Protein AF-A0A9W6G9A8-F1 (afdb_monomer)

Solvent-accessible surface area (backbone atoms only — not comparable to full-atom values): 18316 Å² total; per-residue (Å²): 132,59,64,64,46,54,37,33,54,69,64,70,37,82,36,47,70,24,18,47,48,51,26,30,58,54,50,60,44,66,67,54,48,59,76,60,53,86,72,54,66,38,64,87,41,40,65,61,48,48,43,50,39,45,39,26,60,88,15,83,40,29,61,57,22,68,41,34,55,29,69,47,67,75,43,81,74,51,70,69,53,51,49,50,54,42,54,24,40,76,42,68,32,30,65,70,59,43,32,75,73,67,68,52,54,68,75,56,48,68,53,48,51,59,51,38,34,76,44,48,42,31,43,79,40,68,21,93,93,43,73,94,47,32,30,35,32,64,61,30,42,38,41,30,41,19,60,49,70,33,64,95,44,39,78,56,33,62,61,37,87,48,43,70,64,50,42,73,76,43,48,69,37,46,51,60,35,36,30,30,58,43,54,48,51,49,55,32,52,52,56,41,69,38,91,63,34,66,44,54,34,49,48,76,44,78,35,79,92,75,74,42,77,44,77,37,65,29,33,27,21,28,85,87,72,45,56,49,28,43,24,52,72,37,66,96,43,70,43,48,62,69,59,55,55,50,51,56,50,51,40,49,71,68,71,53,56,89,40,34,38,37,46,36,24,78,36,71,39,66,71,61,76,68,48,84,56,88,54,56,45,81,43,38,50,64,63,65,63,50,78,55,88,80,58,71,78,72,60,79,81,82,75,74,91,77,84,79,79,90,85,86,87,88,84,81,87,83,90,80,90,89,134

Secondary structure (DSSP, 8-state):
--HHHHHHHHT--SSHHHHHHHHHHHTT-HHHHHHH-S--SSHHHHHHHHIIIIISTTSTHHHHHHHHHHHHHTS---HHHHHHHHHHHHS-B-HHHHHHHH---HHHHHHHHHHHHHTTSEEEE--TT-TTS-EEEE--HHHHHIIIIIGGGHHHHTT-TTHHHHHHHHHHHIIIIIIHHHHHHHHHHHHHTSTT-SEEEEEEEEETTTTEEEEEEEEEE-TTS-EEEEEEE-SSSPB-HHHHHHHHHHHHHTT--S-EEEEE-S-B-HHHHT---TTEEEE-HHHHTPPPTTTGGGS------------------------

Sequence (323 aa):
MNELRESILSVGVADPETAVSVHALLGSDPDLLALAGDLPQRRSAVDAWVKTMFLRPEGPFLEIAASAVEDALGEAPDKAVDETLAAITTRPRTPYDLRAVTGLAEADLDVLLPHLEAAGLVRADANPLDPEAPFWTMDHRFARFHYAMLAEHLPRWRRGYITDKLWRMTHARYDRYVCRPEFHRLAREWALNDPAAAQTTRVTVPDPRFRQLRTIELAAWNAAGEPIALGTIRWKFQMVERQLKRLRYVKRLLGDPKARLYCIAPRVEAAITADPDPDLFVIGPAQLLRRGANESANAPETAPNGDLHPISRLVGAQTRRVG

Organism: NCBI:txid256037

Foldseek 3Di:
DLPQLVQLVLLVADDLLQSLLVCLAQGNDPVSSVLLPDGDNDPVCSLVSCLQQQQALPHVCVVVLVCVVCVLLVHDDDPLRLQQLLQQLQDFDWLVRSCVRSVDDSVVCVVPLVSCVVSVQWDFAAALVCRVTTTIHGRDSSPSCCSQQQVVQVVVSNVRPCSVVSCVVRVVSSQNRRSQVSVLSLVQSLVCPPPQFPGWAKYWFQDPVVRDIQIFSIFTAGPVSFTAATEHEDEPDEAEVVVVVSRCVVCVSVVVGNHAYEYEYQHYDVCLVPDPDPSYDYHYSVNSSDDDPVVVVPDPPPDDPDDPDDPDDDDDDDDDDDD

Structure (mmCIF, N/CA/C/O backbone):
data_AF-A0A9W6G9A8-F1
#
_entry.id   AF-A0A9W6G9A8-F1
#
loop_
_atom_site.group_PDB
_atom_site.id
_atom_site.type_symbol
_atom_site.label_atom_id
_atom_site.label_alt_id
_atom_site.label_comp_id
_atom_site.label_asym_id
_atom_site.label_entity_id
_atom_site.label_seq_id
_atom_site.pdbx_PDB_ins_code
_atom_site.Cartn_x
_atom_site.Cartn_y
_atom_site.Cartn_z
_atom_site.occupancy
_atom_site.B_iso_or_equiv
_atom_site.auth_seq_id
_atom_site.auth_comp_id
_atom_site.auth_asym_id
_atom_site.auth_atom_id
_atom_site.pdbx_PDB_model_num
ATOM 1 N N . MET A 1 1 ? -19.147 4.941 -2.641 1.00 56.91 1 MET A N 1
ATOM 2 C CA . MET A 1 1 ? -18.801 3.953 -3.685 1.00 56.91 1 MET A CA 1
ATOM 3 C C . MET A 1 1 ? -17.310 3.694 -3.549 1.00 56.91 1 MET A C 1
ATOM 5 O O . MET A 1 1 ? -16.591 4.662 -3.361 1.00 56.91 1 MET A O 1
ATOM 9 N N . ASN A 1 2 ? -16.865 2.436 -3.532 1.00 78.75 2 ASN A N 1
ATOM 10 C CA . ASN A 1 2 ? -15.444 2.101 -3.371 1.00 78.75 2 ASN A CA 1
ATOM 11 C C . ASN A 1 2 ? -14.781 2.109 -4.758 1.00 78.75 2 ASN A C 1
ATOM 13 O O . ASN A 1 2 ? -14.870 1.126 -5.496 1.00 78.75 2 ASN A O 1
ATOM 17 N N . GLU A 1 3 ? -14.220 3.257 -5.134 1.00 90.88 3 GLU A N 1
ATOM 18 C CA . GLU A 1 3 ? -13.574 3.511 -6.423 1.00 90.88 3 GLU A CA 1
ATOM 19 C C . GLU A 1 3 ? -12.444 2.515 -6.702 1.00 90.88 3 GLU A C 1
ATOM 21 O O . GLU A 1 3 ? -12.351 1.985 -7.812 1.00 90.88 3 GLU A O 1
ATOM 26 N N . LEU A 1 4 ? -11.625 2.179 -5.699 1.00 95.06 4 LEU A N 1
ATOM 27 C CA . LEU A 1 4 ? -10.534 1.225 -5.885 1.00 95.06 4 LEU A CA 1
ATOM 28 C C . LEU A 1 4 ? -11.045 -0.194 -6.120 1.00 95.06 4 LEU A C 1
ATOM 30 O O . LEU A 1 4 ? -10.494 -0.910 -6.952 1.00 95.06 4 LEU A O 1
ATOM 34 N N . ARG A 1 5 ? -12.096 -0.622 -5.416 1.00 96.56 5 ARG A N 1
ATOM 35 C CA . ARG A 1 5 ? -12.723 -1.929 -5.644 1.00 96.56 5 ARG A CA 1
ATOM 36 C C . ARG A 1 5 ? -13.213 -2.036 -7.079 1.00 96.56 5 ARG A C 1
ATOM 38 O O . ARG A 1 5 ? -12.911 -3.029 -7.732 1.00 96.56 5 ARG A O 1
ATOM 45 N N . GLU A 1 6 ? -13.949 -1.039 -7.565 1.00 96.38 6 GLU A N 1
ATOM 46 C CA . GLU A 1 6 ? -14.448 -1.068 -8.943 1.00 96.38 6 GLU A CA 1
ATOM 47 C C . GLU A 1 6 ? -13.300 -1.017 -9.961 1.00 96.38 6 GLU A C 1
ATOM 49 O O . GLU A 1 6 ? -13.332 -1.753 -10.945 1.00 96.38 6 GLU A O 1
ATOM 54 N N . SER A 1 7 ? -12.243 -0.248 -9.680 1.00 97.00 7 SER A N 1
ATOM 55 C CA . SER A 1 7 ? -11.016 -0.221 -10.486 1.00 97.00 7 SER A CA 1
ATOM 56 C C . SER A 1 7 ? -10.286 -1.575 -10.500 1.00 97.00 7 SER A C 1
ATOM 58 O O . SER A 1 7 ? -9.813 -2.010 -11.544 1.00 97.00 7 SER A O 1
ATOM 60 N N . ILE A 1 8 ? -10.228 -2.310 -9.385 1.00 97.88 8 ILE A N 1
ATOM 61 C CA . ILE A 1 8 ? -9.644 -3.664 -9.365 1.00 97.88 8 ILE A CA 1
ATOM 62 C C . ILE A 1 8 ? -10.530 -4.650 -10.136 1.00 97.88 8 ILE A C 1
ATOM 64 O O . ILE A 1 8 ? -10.016 -5.505 -10.856 1.00 97.88 8 ILE A O 1
ATOM 68 N N . LEU A 1 9 ? -11.855 -4.547 -10.001 1.00 96.75 9 LEU A N 1
ATOM 69 C CA . LEU A 1 9 ? -12.795 -5.427 -10.700 1.00 96.75 9 LEU A CA 1
ATOM 70 C C . LEU A 1 9 ? -12.783 -5.209 -12.220 1.00 96.75 9 LEU A C 1
ATOM 72 O O . LEU A 1 9 ? -12.964 -6.174 -12.965 1.00 96.75 9 LEU A O 1
ATOM 76 N N . SER A 1 10 ? -12.542 -3.983 -12.694 1.00 96.25 10 SER A N 1
ATOM 77 C CA . SER A 1 10 ? -12.529 -3.670 -14.130 1.00 96.25 10 SER A CA 1
ATOM 78 C C . SER A 1 10 ? -11.358 -4.294 -14.892 1.00 96.25 10 SER A C 1
ATOM 80 O O . SER A 1 10 ? -11.437 -4.429 -16.109 1.00 96.25 10 SER A O 1
ATOM 82 N N . VAL A 1 11 ? -10.324 -4.772 -14.189 1.00 96.38 11 VAL A N 1
ATOM 83 C CA . VAL A 1 11 ? -9.226 -5.567 -14.767 1.00 96.38 11 VAL A CA 1
ATOM 84 C C . VAL A 1 11 ? -9.731 -6.887 -15.377 1.00 96.38 11 VAL A C 1
ATOM 86 O O . VAL A 1 11 ? -9.060 -7.474 -16.221 1.00 96.38 11 VAL A O 1
ATOM 89 N N . GLY A 1 12 ? -10.908 -7.380 -14.969 1.00 95.19 12 GLY A N 1
ATOM 90 C CA . GLY A 1 12 ? -11.529 -8.565 -15.574 1.00 95.19 12 GLY A CA 1
ATOM 91 C C . GLY A 1 12 ? -10.920 -9.903 -15.136 1.00 95.19 12 GLY A C 1
ATOM 92 O O . GLY A 1 12 ? -11.106 -10.916 -15.805 1.00 95.19 12 GLY A O 1
ATOM 93 N N . VAL A 1 13 ? -10.202 -9.931 -14.009 1.00 97.19 13 VAL A N 1
ATOM 94 C CA . VAL A 1 13 ? -9.624 -11.152 -13.425 1.00 97.19 13 VAL A CA 1
ATOM 95 C C . VAL A 1 13 ? -10.507 -11.661 -12.286 1.00 97.19 13 VAL A C 1
ATOM 97 O O . VAL A 1 13 ? -10.749 -10.952 -11.312 1.00 97.19 13 VAL A O 1
ATOM 100 N N . ALA A 1 14 ? -10.963 -12.913 -12.384 1.00 95.00 14 ALA A N 1
ATOM 101 C CA . ALA A 1 14 ? -11.919 -13.483 -11.429 1.00 95.00 14 ALA A CA 1
ATOM 102 C C . ALA A 1 14 ? -11.306 -13.844 -10.063 1.00 95.00 14 ALA A C 1
ATOM 104 O O . ALA A 1 14 ? -11.969 -13.700 -9.037 1.00 95.00 14 ALA A O 1
ATOM 105 N N . ASP A 1 15 ? -10.060 -14.333 -10.031 1.00 97.44 15 ASP A N 1
ATOM 106 C CA . ASP A 1 15 ? -9.382 -14.677 -8.777 1.00 97.44 15 ASP A CA 1
ATOM 107 C C . ASP A 1 15 ? -8.996 -13.401 -8.000 1.00 97.44 15 ASP A C 1
ATOM 109 O O . ASP A 1 15 ? -8.158 -12.636 -8.484 1.00 97.44 15 ASP A O 1
ATOM 113 N N . PRO A 1 16 ? -9.530 -13.168 -6.784 1.00 97.12 16 PRO A N 1
ATOM 114 C CA . PRO A 1 16 ? -9.317 -11.919 -6.049 1.00 97.12 16 PRO A CA 1
ATOM 115 C C . PRO A 1 16 ? -7.853 -11.603 -5.734 1.00 97.12 16 PRO A C 1
ATOM 117 O O . PRO A 1 16 ? -7.449 -10.442 -5.771 1.00 97.12 16 PRO A O 1
ATOM 120 N N . GLU A 1 17 ? -7.044 -12.621 -5.410 1.00 97.62 17 GLU A N 1
ATOM 121 C CA . GLU A 1 17 ? -5.615 -12.407 -5.157 1.00 97.62 17 GLU A CA 1
ATOM 122 C C . GLU A 1 17 ? -4.897 -11.981 -6.449 1.00 97.62 17 GLU A C 1
ATOM 124 O O . GLU A 1 17 ? -4.046 -11.092 -6.433 1.00 97.62 17 GLU A O 1
ATOM 129 N N . THR A 1 18 ? -5.259 -12.587 -7.578 1.00 98.44 18 THR A N 1
ATOM 130 C CA . THR A 1 18 ? -4.685 -12.254 -8.886 1.00 98.44 18 THR A CA 1
ATOM 131 C C . THR A 1 18 ? -5.119 -10.876 -9.371 1.00 98.44 18 THR A C 1
ATOM 133 O O . THR A 1 18 ? -4.265 -10.124 -9.834 1.00 98.44 18 THR A O 1
ATOM 136 N N . ALA A 1 19 ? -6.390 -10.506 -9.200 1.00 98.38 19 ALA A N 1
ATOM 137 C CA . ALA A 1 19 ? -6.906 -9.189 -9.574 1.00 98.38 19 ALA A CA 1
ATOM 138 C C . ALA A 1 19 ? -6.145 -8.061 -8.859 1.00 98.38 19 ALA A C 1
ATOM 140 O O . ALA A 1 19 ? -5.649 -7.141 -9.506 1.00 98.38 19 ALA A O 1
ATOM 141 N N . VAL A 1 20 ? -5.948 -8.184 -7.539 1.00 98.31 20 VAL A N 1
ATOM 142 C CA . VAL A 1 20 ? -5.146 -7.223 -6.760 1.00 98.31 20 VAL A CA 1
ATOM 143 C C . VAL A 1 20 ? -3.690 -7.193 -7.239 1.00 98.31 20 VAL A C 1
ATOM 145 O O . VAL A 1 20 ? -3.107 -6.119 -7.334 1.00 98.31 20 VAL A O 1
ATOM 148 N N . SER A 1 21 ? -3.084 -8.342 -7.560 1.00 98.44 21 SER A N 1
ATOM 149 C CA . SER A 1 21 ? -1.702 -8.397 -8.067 1.00 98.44 21 SER A CA 1
ATOM 150 C C . SER A 1 21 ? -1.519 -7.730 -9.434 1.00 98.44 21 SER A C 1
ATOM 152 O O . SER A 1 21 ? -0.497 -7.075 -9.646 1.00 98.44 21 SER A O 1
ATOM 154 N N . VAL A 1 22 ? -2.476 -7.897 -10.350 1.00 98.56 22 VAL A N 1
ATOM 155 C CA . VAL A 1 22 ? -2.446 -7.253 -11.673 1.00 98.56 22 VAL A CA 1
ATOM 156 C C . VAL A 1 22 ? -2.679 -5.752 -11.528 1.00 98.56 22 VAL A C 1
ATOM 158 O O . VAL A 1 22 ? -1.878 -4.956 -12.019 1.00 98.56 22 VAL A O 1
ATOM 161 N N . HIS A 1 23 ? -3.705 -5.360 -10.771 1.00 98.56 23 HIS A N 1
ATOM 162 C CA . HIS A 1 23 ? -4.019 -3.956 -10.516 1.00 98.56 23 HIS A CA 1
ATOM 163 C C . HIS A 1 23 ? -2.880 -3.220 -9.799 1.00 98.56 23 HIS A C 1
ATOM 165 O O . HIS A 1 23 ? -2.541 -2.093 -10.152 1.00 98.56 23 HIS A O 1
ATOM 171 N N . ALA A 1 24 ? -2.183 -3.880 -8.868 1.00 98.31 24 ALA A N 1
ATOM 172 C CA . ALA A 1 24 ? -1.015 -3.311 -8.198 1.00 98.31 24 ALA A CA 1
ATOM 173 C C . ALA A 1 24 ? 0.078 -2.835 -9.175 1.00 98.31 24 ALA A C 1
ATOM 175 O O . ALA A 1 24 ? 0.813 -1.906 -8.838 1.00 98.31 24 ALA A O 1
ATOM 176 N N . LEU A 1 25 ? 0.172 -3.447 -10.360 1.00 98.31 25 LEU A N 1
ATOM 177 C CA . LEU A 1 25 ? 1.129 -3.097 -11.407 1.00 98.31 25 LEU A CA 1
ATOM 178 C C . LEU A 1 25 ? 0.555 -2.127 -12.442 1.00 98.31 25 LEU A C 1
ATOM 180 O O . LEU A 1 25 ? 1.192 -1.120 -12.728 1.00 98.31 25 LEU A O 1
ATOM 184 N N . LEU A 1 26 ? -0.623 -2.432 -12.989 1.00 98.00 26 LEU A N 1
ATOM 185 C CA . LEU A 1 26 ? -1.179 -1.742 -14.163 1.00 98.00 26 LEU A CA 1
ATOM 186 C C . LEU A 1 26 ? -2.289 -0.740 -13.822 1.00 98.00 26 LEU A C 1
ATOM 188 O O . LEU A 1 26 ? -2.688 0.059 -14.660 1.00 98.00 26 LEU A O 1
ATOM 192 N N . GLY A 1 27 ? -2.822 -0.789 -12.601 1.00 97.31 27 GLY A N 1
ATOM 193 C CA . GLY A 1 27 ? -4.084 -0.137 -12.275 1.00 97.31 27 GLY A CA 1
ATOM 194 C C . GLY A 1 27 ? -5.227 -0.705 -13.118 1.00 97.31 27 GLY A C 1
ATOM 195 O O . GLY A 1 27 ? -5.312 -1.917 -13.321 1.00 97.31 27 GLY A O 1
ATOM 196 N N . SER A 1 28 ? -6.093 0.186 -13.594 1.00 95.69 28 SER A N 1
ATOM 197 C CA . SER A 1 28 ? -7.216 -0.122 -14.487 1.00 95.69 28 SER A CA 1
ATOM 198 C C . SER A 1 28 ? -7.136 0.644 -15.810 1.00 95.69 28 SER A C 1
ATOM 200 O O . SER A 1 28 ? -8.167 0.946 -16.407 1.00 95.69 28 SER A O 1
ATOM 202 N N . ASP A 1 29 ? -5.928 1.033 -16.218 1.00 96.06 29 ASP A N 1
ATOM 203 C CA . ASP A 1 29 ? -5.699 1.768 -17.459 1.00 96.06 29 ASP A CA 1
ATOM 204 C C . ASP A 1 29 ? -5.924 0.832 -18.665 1.00 96.06 29 ASP A C 1
ATOM 206 O O . ASP A 1 29 ? -5.256 -0.205 -18.757 1.00 96.06 29 ASP A O 1
ATOM 210 N N . PRO A 1 30 ? -6.864 1.147 -19.575 1.00 96.00 30 PRO A N 1
ATOM 211 C CA . PRO A 1 30 ? -7.204 0.269 -20.689 1.00 96.00 30 PRO A CA 1
ATOM 212 C C . PRO A 1 30 ? -6.043 0.064 -21.669 1.00 96.00 30 PRO A C 1
ATOM 214 O O . PRO A 1 30 ? -5.907 -1.040 -22.198 1.00 96.00 30 PRO A O 1
ATOM 217 N N . ASP A 1 31 ? -5.186 1.065 -21.875 1.00 97.50 31 ASP A N 1
ATOM 218 C CA . ASP A 1 31 ? -4.057 0.976 -22.802 1.00 97.50 31 ASP A CA 1
ATOM 219 C C . ASP A 1 31 ? -2.957 0.092 -22.210 1.00 97.50 31 ASP A C 1
ATOM 221 O O . ASP A 1 31 ? -2.399 -0.767 -22.899 1.00 97.50 31 ASP A O 1
ATOM 225 N N . LEU A 1 32 ? -2.700 0.217 -20.903 1.00 97.62 32 LEU A N 1
ATOM 226 C CA . LEU A 1 32 ? -1.765 -0.666 -20.203 1.00 97.62 32 LEU A CA 1
ATOM 227 C C . LEU A 1 32 ? -2.280 -2.109 -20.132 1.00 97.62 32 LEU A C 1
ATOM 229 O O . LEU A 1 32 ? -1.495 -3.047 -20.284 1.00 97.62 32 LEU A O 1
ATOM 233 N N . LEU A 1 33 ? -3.584 -2.311 -19.920 1.00 97.56 33 LEU A N 1
ATOM 234 C CA . LEU A 1 33 ? -4.197 -3.643 -19.930 1.00 97.56 33 LEU A CA 1
ATOM 235 C C . LEU A 1 33 ? -4.150 -4.270 -21.331 1.00 97.56 33 LEU A C 1
ATOM 237 O O . LEU A 1 33 ? -3.810 -5.445 -21.454 1.00 97.56 33 LEU A O 1
ATOM 241 N N . ALA A 1 34 ? -4.411 -3.491 -22.384 1.00 96.94 34 ALA A N 1
ATOM 242 C CA . ALA A 1 34 ? -4.289 -3.949 -23.767 1.00 96.94 34 ALA A CA 1
ATOM 243 C C . ALA A 1 34 ? -2.837 -4.306 -24.122 1.00 96.94 34 ALA A C 1
ATOM 245 O O . ALA A 1 34 ? -2.588 -5.369 -24.693 1.00 96.94 34 ALA A O 1
ATOM 246 N N . LEU A 1 35 ? -1.871 -3.470 -23.721 1.00 97.88 35 LEU A N 1
ATOM 247 C CA . LEU A 1 35 ? -0.440 -3.740 -23.887 1.00 97.88 35 LEU A CA 1
ATOM 248 C C . LEU A 1 35 ? 0.003 -4.996 -23.121 1.00 97.88 35 LEU A C 1
ATOM 250 O O . LEU A 1 35 ? 0.906 -5.710 -23.560 1.00 97.88 35 LEU A O 1
ATOM 254 N N . ALA A 1 36 ? -0.639 -5.289 -21.987 1.00 97.00 36 ALA A N 1
ATOM 255 C CA . ALA A 1 36 ? -0.365 -6.489 -21.212 1.00 97.00 36 ALA A CA 1
ATOM 256 C C . ALA A 1 36 ? -0.906 -7.782 -21.851 1.00 97.00 36 ALA A C 1
ATOM 258 O O . ALA A 1 36 ? -0.434 -8.867 -21.496 1.00 97.00 36 ALA A O 1
ATOM 259 N N . GLY A 1 37 ? -1.869 -7.678 -22.772 1.00 96.00 37 GLY A N 1
ATOM 260 C CA . GLY A 1 37 ? -2.509 -8.816 -23.427 1.00 96.00 37 GLY A CA 1
ATOM 261 C C . GLY A 1 37 ? -3.186 -9.763 -22.433 1.00 96.00 37 GLY A C 1
ATOM 262 O O . GLY A 1 37 ? -3.921 -9.336 -21.542 1.00 96.00 37 GLY A O 1
ATOM 263 N N . ASP A 1 38 ? -2.934 -11.066 -22.579 1.00 96.69 38 ASP A N 1
ATOM 264 C CA . ASP A 1 38 ? -3.532 -12.089 -21.719 1.00 96.69 38 ASP A CA 1
ATOM 265 C C . ASP A 1 38 ? -3.072 -11.954 -20.258 1.00 96.69 38 ASP A C 1
ATOM 267 O O . ASP A 1 38 ? -1.921 -12.225 -19.890 1.00 96.69 38 ASP A O 1
ATOM 271 N N . LEU A 1 39 ? -4.017 -11.586 -19.394 1.00 98.19 39 LEU A N 1
ATOM 272 C CA . LEU A 1 39 ? -3.788 -11.449 -17.961 1.00 98.19 39 LEU A CA 1
ATOM 273 C C . LEU A 1 39 ? -3.794 -12.818 -17.260 1.00 98.19 39 LEU A C 1
ATOM 275 O O . LEU A 1 39 ? -4.581 -13.707 -17.617 1.00 98.19 39 LEU A O 1
ATOM 279 N N . PRO A 1 40 ? -2.976 -13.010 -16.206 1.00 98.25 40 PRO A N 1
ATOM 280 C CA . PRO A 1 40 ? -3.017 -14.231 -15.419 1.00 98.25 40 PRO A CA 1
ATOM 281 C C . PRO A 1 40 ? -4.395 -14.370 -14.761 1.00 98.25 40 PRO A C 1
ATOM 283 O O . PRO A 1 40 ? -4.889 -13.444 -14.132 1.00 98.25 40 PRO A O 1
ATOM 286 N N . GLN A 1 41 ? -4.994 -15.556 -14.867 1.00 96.44 41 GLN A N 1
ATOM 287 C CA . GLN A 1 41 ? -6.329 -15.835 -14.308 1.00 96.44 41 GLN A CA 1
ATOM 288 C C . GLN A 1 41 ? -6.289 -16.500 -12.924 1.00 96.44 41 GLN A C 1
ATOM 290 O O . GLN A 1 41 ? -7.319 -16.749 -12.306 1.00 96.44 41 GLN A O 1
ATOM 295 N N . ARG A 1 42 ? -5.089 -16.836 -12.437 1.00 96.62 42 ARG A N 1
ATOM 296 C CA . ARG A 1 42 ? -4.869 -17.511 -11.151 1.00 96.62 42 ARG A CA 1
ATOM 297 C C . ARG A 1 42 ? -3.551 -17.089 -10.522 1.00 96.62 42 ARG A C 1
ATOM 299 O O . ARG A 1 42 ? -2.564 -16.864 -11.231 1.00 96.62 42 ARG A O 1
ATOM 306 N N . ARG A 1 43 ? -3.481 -17.122 -9.187 1.00 94.44 43 ARG A N 1
ATOM 307 C CA . ARG A 1 43 ? -2.333 -16.572 -8.448 1.00 94.44 43 ARG A CA 1
ATOM 308 C C . ARG A 1 43 ? -1.012 -17.249 -8.802 1.00 94.44 43 ARG A C 1
ATOM 310 O O . ARG A 1 43 ? 0.028 -16.598 -8.827 1.00 94.44 43 ARG A O 1
ATOM 317 N N . SER A 1 44 ? -1.042 -18.541 -9.114 1.00 95.81 44 SER A N 1
ATOM 318 C CA . SER A 1 44 ? 0.137 -19.315 -9.518 1.00 95.81 44 SER A CA 1
ATOM 319 C C . SER A 1 44 ? 0.717 -18.921 -10.885 1.00 95.81 44 SER A C 1
ATOM 321 O O . SER A 1 44 ? 1.839 -19.311 -11.187 1.00 95.81 44 SER A O 1
ATOM 323 N N . ALA A 1 45 ? -0.033 -18.198 -11.725 1.00 97.88 45 ALA A N 1
ATOM 324 C CA . ALA A 1 45 ? 0.428 -17.737 -13.038 1.00 97.88 45 ALA A CA 1
ATOM 325 C C . ALA A 1 45 ? 1.079 -16.340 -12.994 1.00 97.88 45 ALA A C 1
ATOM 327 O O . ALA A 1 45 ? 1.841 -16.000 -13.897 1.00 97.88 45 ALA A O 1
ATOM 328 N N . VAL A 1 46 ? 0.833 -15.561 -11.931 1.00 98.06 46 VAL A N 1
ATOM 329 C CA . VAL A 1 46 ? 1.341 -14.184 -11.775 1.00 98.06 46 VAL A CA 1
ATOM 330 C C . VAL A 1 46 ? 2.858 -14.123 -11.914 1.00 98.06 46 VAL A C 1
ATOM 332 O O . VAL A 1 46 ? 3.370 -13.292 -12.649 1.00 98.06 46 VAL A O 1
ATOM 335 N N . ASP A 1 47 ? 3.590 -15.030 -11.271 1.00 97.69 47 ASP A N 1
ATOM 336 C CA . ASP A 1 47 ? 5.054 -15.031 -11.299 1.00 97.69 47 ASP A CA 1
ATOM 337 C C . ASP A 1 47 ? 5.621 -15.185 -12.724 1.00 97.69 47 ASP A C 1
ATOM 339 O O . ASP A 1 47 ? 6.595 -14.527 -13.089 1.00 97.69 47 ASP A O 1
ATOM 343 N N . ALA A 1 48 ? 5.023 -16.050 -13.549 1.00 97.94 48 ALA A N 1
ATOM 344 C CA . ALA A 1 48 ? 5.444 -16.236 -14.938 1.00 97.94 48 ALA A CA 1
ATOM 345 C C . ALA A 1 48 ? 5.113 -15.007 -15.797 1.00 97.94 48 ALA A C 1
ATOM 347 O O . ALA A 1 48 ? 5.933 -14.586 -16.618 1.00 97.94 48 ALA A O 1
ATOM 348 N N . TRP A 1 49 ? 3.943 -14.417 -15.560 1.00 98.38 49 TRP A N 1
ATOM 349 C CA . TRP A 1 49 ? 3.486 -13.214 -16.242 1.00 98.38 49 TRP A CA 1
ATOM 350 C C . TRP A 1 49 ? 4.357 -11.997 -15.899 1.00 98.38 49 TRP A C 1
ATOM 352 O O . TRP A 1 49 ? 4.910 -11.387 -16.807 1.00 98.38 49 TRP A O 1
ATOM 362 N N . VAL A 1 50 ? 4.620 -11.716 -14.616 1.00 98.50 50 VAL A N 1
ATOM 363 C CA . VAL A 1 50 ? 5.496 -10.605 -14.187 1.00 98.50 50 VAL A CA 1
ATOM 364 C C . VAL A 1 50 ? 6.893 -10.738 -14.786 1.00 98.50 50 VAL A C 1
ATOM 366 O O . VAL A 1 50 ? 7.435 -9.767 -15.309 1.00 98.50 50 VAL A O 1
ATOM 369 N N . LYS A 1 51 ? 7.478 -11.944 -14.767 1.00 98.00 51 LYS A N 1
ATOM 370 C CA . LYS A 1 51 ? 8.788 -12.166 -15.392 1.00 98.00 51 LYS A CA 1
ATOM 371 C C . LYS A 1 51 ? 8.783 -11.811 -16.874 1.00 98.00 51 LYS A C 1
ATOM 373 O O . LYS A 1 51 ? 9.722 -11.178 -17.336 1.00 98.00 51 LYS A O 1
ATOM 378 N N . THR A 1 52 ? 7.749 -12.231 -17.595 1.00 97.50 52 THR A N 1
ATOM 379 C CA . THR A 1 52 ? 7.646 -12.026 -19.043 1.00 97.50 52 THR A CA 1
ATOM 380 C C . THR A 1 52 ? 7.395 -10.563 -19.385 1.00 97.50 52 THR A C 1
ATOM 382 O O . THR A 1 52 ? 8.050 -10.034 -20.272 1.00 97.50 52 THR A O 1
ATOM 385 N N . MET A 1 53 ? 6.499 -9.909 -18.650 1.00 98.12 53 MET A N 1
ATOM 386 C CA . MET A 1 53 ? 5.989 -8.590 -19.012 1.00 98.12 53 MET A CA 1
ATOM 387 C C . MET A 1 53 ? 6.819 -7.433 -18.442 1.00 98.12 53 MET A C 1
ATOM 389 O O . MET A 1 53 ? 6.928 -6.394 -19.084 1.00 98.12 53 MET A O 1
ATOM 393 N N . PHE A 1 54 ? 7.429 -7.612 -17.263 1.00 98.31 54 PHE A N 1
ATOM 394 C CA . PHE A 1 54 ? 8.096 -6.533 -16.518 1.00 98.31 54 PHE A CA 1
ATOM 395 C C . PHE A 1 54 ? 9.598 -6.735 -16.293 1.00 98.31 54 PHE A C 1
ATOM 397 O O . PHE A 1 54 ? 10.292 -5.776 -15.966 1.00 98.31 54 PHE A O 1
ATOM 404 N N . LEU A 1 55 ? 10.109 -7.970 -16.370 1.00 97.81 55 LEU A N 1
ATOM 405 C CA . LEU A 1 55 ? 11.489 -8.284 -15.952 1.00 97.81 55 LEU A CA 1
ATOM 406 C C . LEU A 1 55 ? 12.374 -8.841 -17.068 1.00 97.81 55 LEU A C 1
ATOM 408 O O . LEU A 1 55 ? 13.575 -9.032 -16.854 1.00 97.81 55 LEU A O 1
ATOM 412 N N . ARG A 1 56 ? 11.799 -9.156 -18.229 1.00 95.19 56 ARG A N 1
ATOM 413 C CA . ARG A 1 56 ? 12.561 -9.509 -19.425 1.00 95.19 56 ARG A CA 1
ATOM 414 C C . ARG A 1 56 ? 12.877 -8.245 -20.223 1.00 95.19 56 ARG A C 1
ATOM 416 O O . ARG A 1 56 ? 12.017 -7.370 -20.273 1.00 95.19 56 ARG A O 1
ATOM 423 N N . PRO A 1 57 ? 14.059 -8.160 -20.856 1.00 95.38 57 PRO A N 1
ATOM 424 C CA . PRO A 1 57 ? 14.422 -7.020 -21.700 1.00 95.38 57 PRO A CA 1
ATOM 425 C C . PRO A 1 57 ? 13.419 -6.766 -22.827 1.00 95.38 57 PRO A C 1
ATOM 427 O O . PRO A 1 57 ? 13.180 -5.625 -23.194 1.00 95.38 57 PRO A O 1
ATOM 430 N N . GLU A 1 58 ? 12.815 -7.832 -23.351 1.00 94.88 58 GLU A N 1
ATOM 431 C CA . GLU A 1 58 ? 11.823 -7.774 -24.426 1.00 94.88 58 GLU A CA 1
ATOM 432 C C . GLU A 1 58 ? 10.397 -7.522 -23.902 1.00 94.88 58 GLU A C 1
ATOM 434 O O . GLU A 1 58 ? 9.459 -7.413 -24.688 1.00 94.88 58 GLU A O 1
ATOM 439 N N . GLY A 1 59 ? 10.214 -7.485 -22.577 1.00 95.50 59 GLY A N 1
ATOM 440 C CA . GLY A 1 59 ? 8.924 -7.245 -21.943 1.00 95.50 59 GLY A CA 1
ATOM 441 C C . GLY A 1 59 ? 8.509 -5.777 -22.076 1.00 95.50 59 GLY A C 1
ATOM 442 O O . GLY A 1 59 ? 9.339 -4.892 -21.859 1.00 95.50 59 GLY A O 1
ATOM 443 N N . PRO A 1 60 ? 7.231 -5.487 -22.375 1.00 97.06 60 PRO A N 1
ATOM 444 C CA . PRO A 1 60 ? 6.796 -4.132 -22.706 1.00 97.06 60 PRO A CA 1
ATOM 445 C C . PRO A 1 60 ? 6.896 -3.141 -21.538 1.00 97.06 60 PRO A C 1
ATOM 447 O O . PRO A 1 60 ? 6.972 -1.941 -21.774 1.00 97.06 60 PRO A O 1
ATOM 450 N N . PHE A 1 61 ? 6.921 -3.611 -20.284 1.00 98.56 61 PHE A N 1
ATOM 451 C CA . PHE A 1 61 ? 6.888 -2.734 -19.108 1.00 98.56 61 PHE A CA 1
ATOM 452 C C . PHE A 1 61 ? 8.238 -2.531 -18.425 1.00 98.56 61 PHE A C 1
ATOM 454 O O . PHE A 1 61 ? 8.304 -1.760 -17.468 1.00 98.56 61 PHE A O 1
ATOM 461 N N . LEU A 1 62 ? 9.308 -3.212 -18.857 1.00 98.38 62 LEU A N 1
ATOM 462 C CA . LEU A 1 62 ? 10.602 -3.078 -18.183 1.00 98.38 62 LEU A CA 1
ATOM 463 C C . LEU A 1 62 ? 11.117 -1.640 -18.274 1.00 98.38 62 LEU A C 1
ATOM 465 O O . LEU A 1 62 ? 11.475 -1.064 -17.250 1.00 98.38 62 LEU A O 1
ATOM 469 N N . GLU A 1 63 ? 11.120 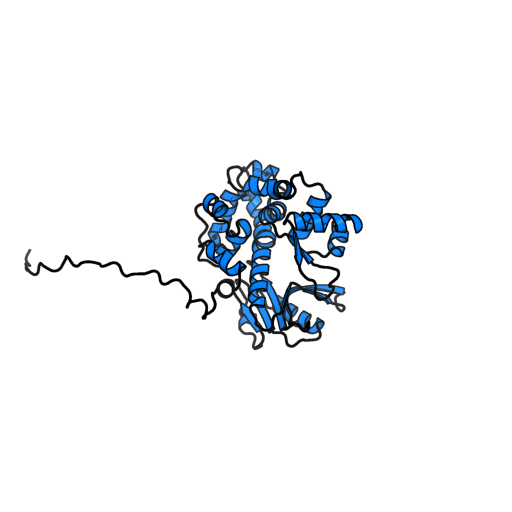-1.061 -19.475 1.00 98.12 63 GLU A N 1
ATOM 470 C CA . GLU A 1 63 ? 11.605 0.307 -19.674 1.00 98.12 63 GLU A CA 1
ATOM 471 C C . GLU A 1 63 ? 10.602 1.349 -19.175 1.00 98.12 63 GLU A C 1
ATOM 473 O O . GLU A 1 63 ? 11.028 2.276 -18.502 1.00 98.12 63 GLU A O 1
ATOM 478 N N . ILE A 1 64 ? 9.290 1.126 -19.342 1.00 98.31 64 ILE A N 1
ATOM 479 C CA . ILE A 1 64 ? 8.243 1.985 -18.747 1.00 98.31 64 ILE A CA 1
ATOM 480 C C . ILE A 1 64 ? 8.445 2.110 -17.231 1.00 98.31 64 ILE A C 1
ATOM 482 O O . ILE A 1 64 ? 8.372 3.193 -16.660 1.00 98.31 64 ILE A O 1
ATOM 486 N N . ALA A 1 65 ? 8.734 0.999 -16.548 1.00 98.38 65 ALA A N 1
ATOM 487 C CA . ALA A 1 65 ? 9.033 1.040 -15.124 1.00 98.38 65 ALA A CA 1
ATOM 488 C C . ALA A 1 65 ? 10.427 1.597 -14.813 1.00 98.38 65 ALA A C 1
ATOM 490 O O . ALA A 1 65 ? 10.626 2.164 -13.742 1.00 98.38 65 ALA A O 1
ATOM 491 N N . ALA A 1 66 ? 11.404 1.431 -15.702 1.00 98.25 66 ALA A N 1
ATOM 492 C CA . ALA A 1 66 ? 12.742 1.975 -15.510 1.00 98.25 66 ALA A CA 1
ATOM 493 C C . ALA A 1 66 ? 12.765 3.511 -15.594 1.00 98.25 66 ALA A C 1
ATOM 495 O O . ALA A 1 66 ? 13.471 4.115 -14.791 1.00 98.25 66 ALA A O 1
ATOM 496 N N . SER A 1 67 ? 11.986 4.109 -16.503 1.00 98.12 67 SER A N 1
ATOM 497 C CA . SER A 1 67 ? 11.909 5.560 -16.731 1.00 98.12 67 SER A CA 1
ATOM 498 C C . SER A 1 67 ? 10.826 6.270 -15.918 1.00 98.12 67 SER A C 1
ATOM 500 O O . SER A 1 67 ? 10.869 7.486 -15.812 1.00 98.12 67 SER A O 1
ATOM 502 N N . ALA A 1 68 ? 9.904 5.543 -15.274 1.00 98.50 68 ALA A N 1
ATOM 503 C CA . ALA A 1 68 ? 8.716 6.114 -14.625 1.00 98.50 68 ALA A CA 1
ATOM 504 C C . ALA A 1 68 ? 8.952 7.324 -13.700 1.00 98.50 68 ALA A C 1
ATOM 506 O O . ALA A 1 68 ? 8.075 8.171 -13.576 1.00 98.50 68 ALA A O 1
ATOM 507 N N . VAL A 1 69 ? 10.087 7.382 -12.997 1.00 98.69 69 VAL A N 1
ATOM 508 C CA . VAL A 1 69 ? 10.408 8.520 -12.118 1.00 98.69 69 VAL A CA 1
ATOM 509 C C . VAL A 1 69 ? 10.847 9.727 -12.940 1.00 98.69 69 VAL A C 1
ATOM 511 O O . VAL A 1 69 ? 10.349 10.821 -12.713 1.00 98.69 69 VAL A O 1
ATOM 514 N N . GLU A 1 70 ? 11.743 9.516 -13.90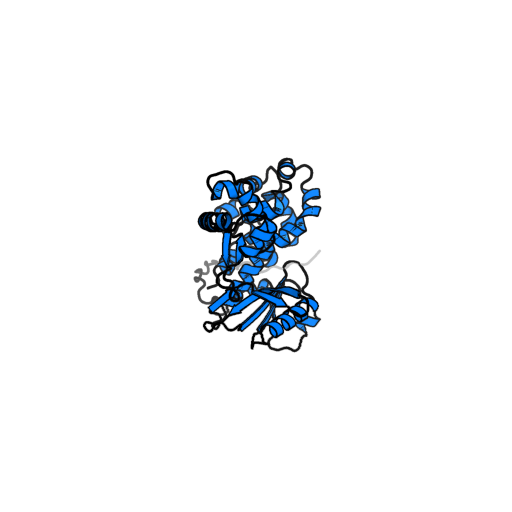2 1.00 98.62 70 GLU A N 1
ATOM 515 C CA . GLU A 1 70 ? 12.206 10.559 -14.818 1.00 98.62 70 GLU A CA 1
ATOM 516 C C . GLU A 1 70 ? 11.042 11.120 -15.640 1.00 98.62 70 GLU A C 1
ATOM 518 O O . GLU A 1 70 ? 10.879 12.333 -15.719 1.00 98.62 70 GLU A O 1
ATOM 523 N N . ASP A 1 71 ? 10.166 10.250 -16.149 1.00 98.50 71 ASP A N 1
ATOM 524 C CA . ASP A 1 71 ? 8.973 10.648 -16.902 1.00 98.50 71 ASP A CA 1
ATOM 525 C C . ASP A 1 71 ? 8.011 11.500 -16.054 1.00 98.50 71 ASP A C 1
ATOM 527 O O . ASP A 1 71 ? 7.427 12.460 -16.554 1.00 98.50 71 ASP A O 1
ATOM 531 N N . ALA A 1 72 ? 7.851 11.169 -14.767 1.00 98.44 72 ALA A N 1
ATOM 532 C CA . ALA A 1 72 ? 6.979 11.906 -13.854 1.00 98.44 72 ALA A CA 1
ATOM 533 C C . ALA A 1 72 ? 7.562 13.265 -13.427 1.00 98.44 72 ALA A C 1
ATOM 535 O O . ALA A 1 72 ? 6.807 14.214 -13.224 1.00 98.44 72 ALA A O 1
ATOM 536 N N . LEU A 1 73 ? 8.887 13.365 -13.280 1.00 98.31 73 LEU A N 1
ATOM 537 C CA . LEU A 1 73 ? 9.570 14.607 -12.898 1.00 98.31 73 LEU A CA 1
ATOM 538 C C . LEU A 1 73 ? 9.867 15.518 -14.097 1.00 98.31 73 LEU A C 1
ATOM 540 O O . LEU A 1 73 ? 9.976 16.731 -13.937 1.00 98.31 73 LEU A O 1
ATOM 544 N N . GLY A 1 74 ? 10.000 14.945 -15.295 1.00 98.31 74 GLY A N 1
ATOM 545 C CA . GLY A 1 74 ? 10.515 15.628 -16.482 1.00 98.31 74 GLY A CA 1
ATOM 546 C C . GLY A 1 74 ? 12.043 15.776 -16.496 1.00 98.31 74 GLY A C 1
ATOM 547 O O . GLY A 1 74 ? 12.581 16.433 -17.388 1.00 98.31 74 GLY A O 1
ATOM 548 N N . GLU A 1 75 ? 12.741 15.178 -15.530 1.00 97.50 75 GLU A N 1
ATOM 549 C CA . GLU A 1 75 ? 14.198 15.181 -15.408 1.00 97.50 75 GLU A CA 1
ATOM 550 C C . GLU A 1 75 ? 14.703 13.933 -14.677 1.00 97.50 75 GLU A C 1
ATOM 552 O O . GLU A 1 75 ? 13.966 13.276 -13.939 1.00 97.50 75 GLU A O 1
ATOM 557 N N . ALA A 1 76 ? 15.979 13.598 -14.877 1.00 97.19 76 ALA A N 1
ATOM 558 C CA . ALA A 1 76 ? 16.583 12.445 -14.224 1.00 97.19 76 ALA A CA 1
ATOM 559 C C . ALA A 1 76 ? 16.601 12.637 -12.692 1.00 97.19 76 ALA A C 1
ATOM 561 O O . ALA A 1 76 ? 17.074 13.678 -12.226 1.00 97.19 76 ALA A O 1
ATOM 562 N N . PRO A 1 77 ? 16.141 11.647 -11.899 1.00 97.69 77 PRO A N 1
ATOM 563 C CA . PRO A 1 77 ? 16.136 11.762 -10.449 1.00 97.69 77 PRO A CA 1
ATOM 564 C C . PRO A 1 77 ? 17.562 11.874 -9.914 1.00 97.69 77 PRO A C 1
ATOM 566 O O . PRO A 1 77 ? 18.470 11.147 -10.329 1.00 97.69 77 PRO A O 1
ATOM 569 N N . ASP A 1 78 ? 17.755 12.785 -8.966 1.00 97.94 78 ASP A N 1
ATOM 570 C CA . ASP A 1 78 ? 19.002 12.868 -8.228 1.00 97.94 78 ASP A CA 1
ATOM 571 C C . ASP A 1 78 ? 19.054 11.839 -7.085 1.00 97.94 78 ASP A C 1
ATOM 573 O O . ASP A 1 78 ? 18.119 11.081 -6.808 1.00 97.94 78 ASP A O 1
ATOM 577 N N . LYS A 1 79 ? 20.180 11.832 -6.370 1.00 97.56 79 LYS A N 1
ATOM 578 C CA . LYS A 1 79 ? 20.392 10.916 -5.249 1.00 97.56 79 LYS A CA 1
ATOM 579 C C . LYS A 1 79 ? 19.367 11.107 -4.118 1.00 97.56 79 LYS A C 1
ATOM 581 O O . LYS A 1 79 ? 18.986 10.121 -3.486 1.00 97.56 79 LYS A O 1
ATOM 586 N N . ALA A 1 80 ? 18.948 12.341 -3.831 1.00 98.25 80 ALA A N 1
ATOM 587 C CA . ALA A 1 80 ? 18.012 12.626 -2.744 1.00 98.25 80 ALA A CA 1
ATOM 588 C C . ALA A 1 80 ? 16.607 12.100 -3.074 1.00 98.25 80 ALA A C 1
ATOM 590 O O . ALA A 1 80 ? 15.947 11.518 -2.202 1.00 98.25 80 ALA A O 1
ATOM 591 N N . VAL A 1 81 ? 16.187 12.236 -4.335 1.00 98.62 81 VAL A N 1
ATOM 592 C CA . VAL A 1 81 ? 14.969 11.621 -4.877 1.00 98.62 81 VAL A CA 1
ATOM 593 C C . VAL A 1 81 ? 15.046 10.098 -4.753 1.00 98.62 81 VAL A C 1
ATOM 595 O O . VAL A 1 81 ? 14.157 9.494 -4.141 1.00 98.62 81 VAL A O 1
ATOM 598 N N . ASP A 1 82 ? 16.120 9.483 -5.259 1.00 98.38 82 ASP A N 1
ATOM 599 C CA . ASP A 1 82 ? 16.303 8.025 -5.251 1.00 98.38 82 ASP A CA 1
ATOM 600 C C . ASP A 1 82 ? 16.238 7.441 -3.831 1.00 98.38 82 ASP A C 1
ATOM 602 O O . ASP A 1 82 ? 15.503 6.483 -3.563 1.00 98.38 82 ASP A O 1
ATOM 606 N N . GLU A 1 83 ? 16.982 8.025 -2.886 1.00 98.06 83 GLU A N 1
ATOM 607 C CA . GLU A 1 83 ? 17.023 7.563 -1.495 1.00 98.06 83 GLU A CA 1
ATOM 608 C C . GLU A 1 83 ? 15.665 7.725 -0.796 1.00 98.06 83 GLU A C 1
ATOM 610 O O . GLU A 1 83 ? 15.229 6.828 -0.062 1.00 98.06 83 GLU A O 1
ATOM 615 N N . THR A 1 84 ? 14.961 8.828 -1.060 1.00 98.62 84 THR A N 1
ATOM 616 C CA . THR A 1 84 ? 13.644 9.114 -0.474 1.00 98.62 84 THR A CA 1
ATOM 617 C C . THR A 1 84 ? 12.581 8.154 -1.005 1.00 98.62 84 THR A C 1
ATOM 619 O O . THR A 1 84 ? 11.875 7.508 -0.219 1.00 98.62 84 THR A O 1
ATOM 622 N N . LEU A 1 85 ? 12.492 7.974 -2.325 1.00 98.69 85 LEU A N 1
ATOM 623 C CA . LEU A 1 85 ? 11.516 7.079 -2.948 1.00 98.69 85 LEU A CA 1
ATOM 624 C C . LEU A 1 85 ? 11.798 5.604 -2.625 1.00 98.69 85 LEU A C 1
ATOM 626 O O . LEU A 1 85 ? 10.859 4.843 -2.342 1.00 98.69 85 LEU A O 1
ATOM 630 N N . ALA A 1 86 ? 13.069 5.195 -2.551 1.00 98.31 86 ALA A N 1
ATOM 631 C CA . ALA A 1 86 ? 13.445 3.873 -2.054 1.00 98.31 86 ALA A CA 1
ATOM 632 C C . ALA A 1 86 ? 12.999 3.672 -0.593 1.00 98.31 86 ALA A C 1
ATOM 634 O O . ALA A 1 86 ? 12.400 2.640 -0.256 1.00 98.31 86 ALA A O 1
ATOM 635 N N . ALA A 1 87 ? 13.221 4.662 0.280 1.00 98.25 87 ALA A N 1
ATOM 636 C CA . ALA A 1 87 ? 12.822 4.597 1.684 1.00 98.25 87 ALA A CA 1
ATOM 637 C C . ALA A 1 87 ? 11.297 4.488 1.862 1.00 98.25 87 ALA A C 1
ATOM 639 O O . ALA A 1 87 ? 10.845 3.653 2.661 1.00 98.25 87 ALA A O 1
ATOM 640 N N . ILE A 1 88 ? 10.516 5.266 1.107 1.00 98.38 88 ILE A N 1
ATOM 641 C CA . ILE A 1 88 ? 9.043 5.254 1.127 1.00 98.38 88 ILE A CA 1
ATOM 642 C C . ILE A 1 88 ? 8.484 3.942 0.550 1.00 98.38 88 ILE A C 1
ATOM 644 O O . ILE A 1 88 ? 7.520 3.382 1.079 1.00 98.38 88 ILE A O 1
ATOM 648 N N . THR A 1 89 ? 9.123 3.376 -0.479 1.00 98.19 89 THR A N 1
ATOM 649 C CA . THR A 1 89 ? 8.703 2.096 -1.081 1.00 98.19 89 THR A CA 1
ATOM 650 C C . THR A 1 89 ? 8.749 0.940 -0.074 1.00 98.19 89 THR A C 1
ATOM 652 O O . THR A 1 89 ? 7.913 0.031 -0.104 1.00 98.19 89 THR A O 1
ATOM 655 N N . THR A 1 90 ? 9.690 0.965 0.878 1.00 95.62 90 THR A N 1
ATOM 656 C CA . THR A 1 90 ? 9.781 -0.087 1.909 1.00 95.62 90 THR A CA 1
ATOM 657 C C . THR A 1 90 ? 8.627 -0.057 2.917 1.00 95.62 90 THR A C 1
ATOM 659 O O . THR A 1 90 ? 8.152 -1.110 3.372 1.00 95.62 90 THR A O 1
ATOM 662 N N . ARG A 1 91 ? 8.193 1.146 3.303 1.00 94.38 91 ARG A N 1
ATOM 663 C CA . ARG A 1 91 ? 7.067 1.419 4.201 1.00 94.38 91 ARG A CA 1
ATOM 664 C C . ARG A 1 91 ? 6.716 2.910 4.129 1.00 94.38 91 ARG A C 1
ATOM 666 O O . ARG A 1 91 ? 7.643 3.698 3.978 1.00 94.38 91 ARG A O 1
ATOM 673 N N . PRO A 1 92 ? 5.454 3.289 4.395 1.00 95.75 92 PRO A N 1
ATOM 674 C CA . PRO A 1 92 ? 5.110 4.681 4.670 1.00 95.75 92 PRO A CA 1
ATOM 675 C C . PRO A 1 92 ? 5.950 5.268 5.811 1.00 95.75 92 PRO A C 1
ATOM 677 O O . PRO A 1 92 ? 6.232 4.552 6.792 1.00 95.75 92 PRO A O 1
ATOM 680 N N . ARG A 1 93 ? 6.351 6.536 5.674 1.00 96.38 93 ARG A N 1
ATOM 681 C CA . ARG A 1 93 ? 7.320 7.228 6.546 1.00 96.38 93 ARG A CA 1
ATOM 682 C C . ARG A 1 93 ? 6.834 8.633 6.888 1.00 96.38 93 ARG A C 1
ATOM 684 O O . ARG A 1 93 ? 6.271 9.299 6.033 1.00 96.38 93 ARG A O 1
ATOM 691 N N . THR A 1 94 ? 7.084 9.087 8.108 1.00 96.56 94 THR A N 1
ATOM 692 C CA . THR A 1 94 ? 6.961 10.512 8.455 1.00 96.56 94 THR A CA 1
ATOM 693 C C . THR A 1 94 ? 8.197 11.295 7.986 1.00 96.56 94 THR A C 1
ATOM 695 O O . THR A 1 94 ? 9.228 10.672 7.704 1.00 96.56 94 THR A O 1
ATOM 698 N N . PRO A 1 95 ? 8.163 12.641 7.951 1.00 96.31 95 PRO A N 1
ATOM 699 C CA . PRO A 1 95 ? 9.359 13.446 7.685 1.00 96.31 95 PRO A CA 1
ATOM 700 C C . PRO A 1 95 ? 10.523 13.110 8.632 1.00 96.31 95 PRO A C 1
ATOM 702 O O . PRO A 1 95 ? 11.653 12.912 8.192 1.00 96.31 95 PRO A O 1
ATOM 705 N N . TYR A 1 96 ? 10.239 12.912 9.924 1.00 95.19 96 TYR A N 1
ATOM 706 C CA . TYR A 1 96 ? 11.237 12.474 10.907 1.00 95.19 96 TYR A CA 1
ATOM 707 C C . TYR A 1 96 ? 11.884 11.124 10.543 1.00 95.19 96 TYR A C 1
ATOM 709 O O . TYR A 1 96 ? 13.108 10.985 10.558 1.00 95.19 96 TYR A O 1
ATOM 717 N N . ASP A 1 97 ? 11.066 10.131 10.175 1.00 95.75 97 ASP A N 1
ATOM 718 C CA . ASP A 1 97 ? 11.529 8.811 9.727 1.00 95.75 97 ASP A CA 1
ATOM 719 C C . ASP A 1 97 ? 12.421 8.894 8.474 1.00 95.75 97 ASP A C 1
ATOM 721 O O . ASP A 1 97 ? 13.305 8.048 8.298 1.00 95.75 97 ASP A O 1
ATOM 725 N N . LEU A 1 98 ? 12.143 9.851 7.579 1.00 97.69 98 LEU A N 1
ATOM 726 C CA . LEU A 1 98 ? 12.910 10.077 6.355 1.00 97.69 98 LEU A CA 1
ATOM 727 C C . LEU A 1 98 ? 14.268 10.692 6.669 1.00 97.69 98 LEU A C 1
ATOM 729 O O . LEU A 1 98 ? 15.275 10.091 6.308 1.00 97.69 98 LEU A O 1
ATOM 733 N N . ARG A 1 99 ? 14.319 11.778 7.449 1.00 97.50 99 ARG A N 1
ATOM 734 C CA . ARG A 1 99 ? 15.587 12.383 7.905 1.00 97.50 99 ARG A CA 1
ATOM 735 C C . ARG A 1 99 ? 16.509 11.353 8.542 1.00 97.50 99 ARG A C 1
ATOM 737 O O . ARG A 1 99 ? 17.693 11.295 8.235 1.00 97.50 99 ARG A O 1
ATOM 744 N N . ALA A 1 100 ? 15.951 10.504 9.405 1.00 96.50 100 ALA A N 1
ATOM 745 C CA . ALA A 1 100 ? 16.718 9.486 10.109 1.00 96.50 100 ALA A CA 1
ATOM 746 C C . ALA A 1 100 ? 17.321 8.414 9.181 1.00 96.50 100 ALA A C 1
ATOM 748 O O . ALA A 1 100 ? 18.340 7.825 9.535 1.00 96.50 100 ALA A O 1
ATOM 749 N N . VAL A 1 101 ? 16.698 8.120 8.031 1.00 97.12 101 VAL A N 1
ATOM 750 C CA . VAL A 1 101 ? 17.159 7.056 7.118 1.00 97.12 101 VAL A CA 1
ATOM 751 C C . VAL A 1 101 ? 17.939 7.579 5.912 1.00 97.12 101 VAL A C 1
ATOM 753 O O . VAL A 1 101 ? 18.818 6.867 5.438 1.00 97.12 101 VAL A O 1
ATOM 756 N N . THR A 1 102 ? 17.638 8.785 5.425 1.00 97.00 102 THR A N 1
ATOM 757 C CA . THR A 1 102 ? 18.318 9.402 4.273 1.00 97.00 102 THR A CA 1
ATOM 758 C C . THR A 1 102 ? 19.442 10.348 4.697 1.00 97.00 102 THR A C 1
ATOM 760 O O . THR A 1 102 ? 20.377 10.571 3.941 1.00 97.00 102 THR A O 1
ATOM 763 N N . GLY A 1 103 ? 19.383 10.902 5.913 1.00 97.06 103 GLY A N 1
ATOM 764 C CA . GLY A 1 103 ? 20.315 11.935 6.369 1.00 97.06 103 GLY A CA 1
ATOM 765 C C . GLY A 1 103 ? 20.053 13.323 5.775 1.00 97.06 103 GLY A C 1
ATOM 766 O O . GLY A 1 103 ? 20.850 14.227 6.013 1.00 97.06 103 GLY A O 1
ATOM 767 N N . LEU A 1 104 ? 18.956 13.503 5.030 1.00 97.69 104 LEU A N 1
ATOM 768 C CA . LEU A 1 104 ? 18.562 14.797 4.468 1.00 97.69 104 LEU A CA 1
ATOM 769 C C . LEU A 1 104 ? 18.198 15.800 5.571 1.00 97.69 104 LEU A C 1
ATOM 771 O O . LEU A 1 104 ? 17.679 15.424 6.635 1.00 97.69 104 LEU A O 1
ATOM 775 N N . ALA A 1 105 ? 18.457 17.084 5.311 1.00 97.19 105 ALA A N 1
ATOM 776 C CA . ALA A 1 105 ? 18.011 18.144 6.199 1.00 97.19 105 ALA A CA 1
ATOM 777 C C . ALA A 1 105 ? 16.484 18.296 6.129 1.00 97.19 105 ALA A C 1
ATOM 779 O O . ALA A 1 105 ? 15.830 17.886 5.174 1.00 97.19 105 ALA A O 1
ATOM 780 N N . GLU A 1 106 ? 15.910 18.899 7.167 1.00 96.50 106 GLU A N 1
ATOM 781 C CA . GLU A 1 106 ? 14.469 19.167 7.227 1.00 96.50 106 GLU A CA 1
ATOM 782 C C . GLU A 1 106 ? 14.021 20.089 6.091 1.00 96.50 106 GLU A C 1
ATOM 784 O O . GLU A 1 106 ? 13.136 19.719 5.332 1.00 96.50 106 GLU A O 1
ATOM 789 N N . ALA A 1 107 ? 14.743 21.196 5.882 1.00 97.19 107 ALA A N 1
ATOM 790 C CA . ALA A 1 107 ? 14.472 22.138 4.799 1.00 97.19 107 ALA A CA 1
ATOM 791 C C . ALA A 1 107 ? 14.534 21.497 3.399 1.00 97.19 107 ALA A C 1
ATOM 793 O O . ALA A 1 107 ? 13.787 21.902 2.514 1.00 97.19 107 ALA A O 1
ATOM 794 N N . ASP A 1 108 ? 15.388 20.484 3.198 1.00 97.56 108 ASP A N 1
ATOM 795 C CA . ASP A 1 108 ? 15.461 19.767 1.919 1.00 97.56 108 ASP A CA 1
ATOM 796 C C . ASP A 1 108 ? 14.208 18.906 1.705 1.00 97.56 108 ASP A C 1
ATOM 798 O O . ASP A 1 108 ? 13.645 18.880 0.612 1.00 97.56 108 ASP A O 1
ATOM 802 N N . LEU A 1 109 ? 13.734 18.219 2.752 1.00 97.88 109 LEU A N 1
ATOM 803 C CA . LEU A 1 109 ? 12.510 17.416 2.686 1.00 97.88 109 LEU A CA 1
ATOM 804 C C . LEU A 1 109 ? 11.252 18.271 2.520 1.00 97.88 109 LEU A C 1
ATOM 806 O O . LEU A 1 109 ? 10.343 17.850 1.804 1.00 97.88 109 LEU A O 1
ATOM 810 N N . ASP A 1 110 ? 11.214 19.452 3.137 1.00 96.88 110 ASP A N 1
ATOM 811 C CA . ASP A 1 110 ? 10.097 20.398 3.023 1.00 96.88 110 ASP A CA 1
ATOM 812 C C . ASP A 1 110 ? 9.908 20.904 1.586 1.00 96.88 110 ASP A C 1
ATOM 814 O O . ASP A 1 110 ? 8.795 21.242 1.191 1.00 96.88 110 ASP A O 1
ATOM 818 N N . VAL A 1 111 ? 10.976 20.921 0.783 1.00 97.75 111 VAL A N 1
ATOM 819 C CA . VAL A 1 111 ? 10.916 21.236 -0.653 1.00 97.75 111 VAL A CA 1
ATOM 820 C C . VAL A 1 111 ? 10.663 19.977 -1.483 1.00 97.75 111 VAL A C 1
ATOM 822 O O . VAL A 1 111 ? 9.826 19.980 -2.388 1.00 97.75 111 VAL A O 1
ATOM 825 N N . LEU A 1 112 ? 11.365 18.886 -1.170 1.00 98.44 112 LEU A N 1
ATOM 826 C CA . LEU A 1 112 ? 11.341 17.658 -1.961 1.00 98.44 112 LEU A CA 1
ATOM 827 C C . LEU A 1 112 ? 9.979 16.956 -1.922 1.00 98.44 112 LEU A C 1
ATOM 829 O O . LEU A 1 112 ? 9.478 16.534 -2.961 1.00 98.44 112 LEU A O 1
ATOM 833 N N . LEU A 1 113 ? 9.366 16.801 -0.748 1.00 98.50 113 LEU A N 1
ATOM 834 C CA . LEU A 1 113 ? 8.143 16.003 -0.610 1.00 98.50 113 LEU A CA 1
ATOM 835 C C . LEU A 1 113 ? 6.940 16.621 -1.342 1.00 98.50 113 LEU A C 1
ATOM 837 O O . LEU A 1 113 ? 6.298 15.883 -2.093 1.00 98.50 113 LEU A O 1
ATOM 841 N N . PRO A 1 114 ? 6.670 17.941 -1.245 1.00 98.25 114 PRO A N 1
ATOM 842 C CA . PRO A 1 114 ? 5.638 18.576 -2.063 1.00 98.25 114 PRO A CA 1
ATOM 843 C C . PRO A 1 114 ? 5.912 18.484 -3.568 1.00 98.25 114 PRO A C 1
ATOM 845 O O . PRO A 1 114 ? 4.979 18.325 -4.350 1.00 98.25 114 PRO A O 1
ATOM 848 N N . HIS A 1 115 ? 7.179 18.546 -3.992 1.00 98.56 115 HIS A N 1
ATOM 849 C CA . HIS A 1 115 ? 7.536 18.378 -5.401 1.00 98.56 115 HIS A CA 1
ATOM 850 C C . HIS A 1 115 ? 7.231 16.955 -5.905 1.00 98.56 115 HIS A C 1
ATOM 852 O O . HIS A 1 115 ? 6.590 16.791 -6.944 1.00 98.56 115 HIS A O 1
ATOM 858 N N . LEU A 1 116 ? 7.604 15.925 -5.137 1.00 98.75 116 LEU A N 1
ATOM 859 C CA . LEU A 1 116 ? 7.284 14.528 -5.452 1.00 98.75 116 LEU A CA 1
ATOM 860 C C . LEU A 1 116 ? 5.769 14.256 -5.429 1.00 98.75 116 LEU A C 1
ATOM 862 O O . LEU A 1 116 ? 5.279 13.430 -6.201 1.00 98.75 116 LEU A O 1
ATOM 866 N N . GLU A 1 117 ? 5.027 14.922 -4.544 1.00 98.69 117 GLU A N 1
ATOM 867 C CA . GLU A 1 117 ? 3.563 14.844 -4.490 1.00 98.69 117 GLU A CA 1
ATOM 868 C C . GLU A 1 117 ? 2.914 15.484 -5.715 1.00 98.69 117 GLU A C 1
ATOM 870 O O . GLU A 1 117 ? 2.039 14.878 -6.331 1.00 98.69 117 GLU A O 1
ATOM 875 N N . ALA A 1 118 ? 3.385 16.666 -6.122 1.00 98.38 118 ALA A N 1
ATOM 876 C CA . ALA A 1 118 ? 2.911 17.349 -7.323 1.00 98.38 118 ALA A CA 1
ATOM 877 C C . ALA A 1 118 ? 3.164 16.529 -8.601 1.00 98.38 118 ALA A C 1
ATOM 879 O O . ALA A 1 118 ? 2.344 16.555 -9.516 1.00 98.38 118 ALA A O 1
ATOM 880 N N . ALA A 1 119 ? 4.253 15.755 -8.639 1.00 98.38 119 ALA A N 1
ATOM 881 C CA . ALA A 1 119 ? 4.547 14.794 -9.705 1.00 98.38 119 ALA A CA 1
ATOM 882 C C . ALA A 1 119 ? 3.725 13.487 -9.614 1.00 98.38 119 ALA A C 1
ATOM 884 O O . ALA A 1 119 ? 3.887 12.586 -10.436 1.00 98.38 119 ALA A O 1
ATOM 885 N N . GLY A 1 120 ? 2.871 13.328 -8.596 1.00 98.25 120 GLY A N 1
ATOM 886 C CA . GLY A 1 120 ? 2.064 12.123 -8.377 1.00 98.25 120 GLY A CA 1
ATOM 887 C C . GLY A 1 120 ? 2.866 10.891 -7.939 1.00 98.25 120 GLY A C 1
ATOM 888 O O . GLY A 1 120 ? 2.346 9.773 -7.954 1.00 98.25 120 GLY A O 1
ATOM 889 N N . LEU A 1 121 ? 4.134 11.057 -7.549 1.00 98.62 121 LEU A N 1
ATOM 890 C CA . LEU A 1 121 ? 4.996 9.953 -7.118 1.00 98.62 121 LEU A CA 1
ATOM 891 C C . LEU A 1 121 ? 4.643 9.487 -5.707 1.00 98.62 121 LEU A C 1
ATOM 893 O O . LEU A 1 121 ? 4.608 8.283 -5.430 1.00 98.62 121 LEU A O 1
ATOM 897 N N . VAL A 1 122 ? 4.352 10.431 -4.817 1.00 98.56 122 VAL A N 1
ATOM 898 C CA . VAL A 1 122 ? 3.994 10.173 -3.420 1.00 98.56 122 VAL A CA 1
ATOM 899 C C . VAL A 1 122 ? 2.702 10.888 -3.050 1.00 98.56 122 VAL A C 1
ATOM 901 O O . VAL A 1 122 ? 2.223 11.746 -3.780 1.00 98.56 122 VAL A O 1
ATOM 904 N N . ARG A 1 123 ? 2.148 10.537 -1.893 1.00 97.19 123 ARG A N 1
ATOM 905 C CA . ARG A 1 123 ? 1.046 11.265 -1.263 1.00 97.19 123 ARG A CA 1
ATOM 906 C C . ARG A 1 123 ? 1.219 11.324 0.248 1.00 97.19 123 ARG A C 1
ATOM 908 O O . ARG A 1 123 ? 1.780 10.384 0.834 1.00 97.19 123 ARG A O 1
ATOM 915 N N . ALA A 1 124 ? 0.682 12.367 0.867 1.00 96.44 124 ALA A N 1
ATOM 916 C CA . ALA A 1 124 ? 0.567 12.476 2.315 1.00 96.44 124 ALA A CA 1
ATOM 917 C C . ALA A 1 124 ? -0.706 11.770 2.834 1.00 96.44 124 ALA A C 1
ATOM 919 O O . ALA A 1 124 ? -1.826 12.244 2.659 1.00 96.44 124 ALA A O 1
ATOM 920 N N . ASP A 1 125 ? -0.547 10.631 3.513 1.00 94.12 125 ASP A N 1
ATOM 921 C CA . ASP A 1 125 ? -1.633 9.987 4.259 1.00 94.12 125 ASP A CA 1
ATOM 922 C C . ASP A 1 125 ? -1.717 10.584 5.683 1.00 94.12 125 ASP A C 1
ATOM 924 O O . ASP A 1 125 ? -0.701 10.754 6.363 1.00 94.12 125 ASP A O 1
ATOM 928 N N . ALA A 1 126 ? -2.931 10.839 6.182 1.00 91.69 126 ALA A N 1
ATOM 929 C CA . ALA A 1 126 ? -3.144 11.414 7.513 1.00 91.69 126 ALA A CA 1
ATOM 930 C C . ALA A 1 126 ? -2.515 10.574 8.644 1.00 91.69 126 ALA A C 1
ATOM 932 O O . ALA A 1 126 ? -2.594 9.339 8.639 1.00 91.69 126 ALA A O 1
ATOM 933 N N . ASN A 1 127 ? -1.970 11.252 9.659 1.00 92.38 127 ASN A N 1
ATOM 934 C CA . ASN A 1 127 ? -1.462 10.650 10.892 1.00 92.38 127 ASN A CA 1
ATOM 935 C C . ASN A 1 127 ? -2.251 11.181 12.108 1.00 92.38 127 ASN A C 1
ATOM 937 O O . ASN A 1 127 ? -1.877 12.188 12.697 1.00 92.38 127 ASN A O 1
ATOM 941 N N . PRO A 1 128 ? -3.352 10.522 12.516 1.00 88.12 128 PRO A N 1
ATOM 942 C CA . PRO A 1 128 ? -4.274 11.065 13.521 1.00 88.12 128 PRO A CA 1
ATOM 943 C C . PRO A 1 128 ? -3.674 11.279 14.913 1.00 88.12 128 PRO A C 1
ATOM 945 O O . PRO A 1 128 ? -4.255 11.997 15.717 1.00 88.12 128 PRO A O 1
ATOM 948 N N . LEU A 1 129 ? -2.548 10.628 15.221 1.00 89.19 129 LEU A N 1
ATOM 949 C CA . LEU A 1 129 ? -1.865 10.787 16.508 1.00 89.19 129 LEU A CA 1
ATOM 950 C C . LEU A 1 129 ? -0.798 11.887 16.488 1.00 89.19 129 LEU A C 1
ATOM 952 O O . LEU A 1 129 ? -0.310 12.259 17.550 1.00 89.19 129 LEU A O 1
ATOM 956 N N . ASP A 1 130 ? -0.428 12.369 15.302 1.00 90.75 130 ASP A N 1
ATOM 957 C CA . ASP A 1 130 ? 0.538 13.446 15.098 1.00 90.75 130 ASP A CA 1
ATOM 958 C C . ASP A 1 130 ? 0.229 14.150 13.759 1.00 90.75 130 ASP A C 1
ATOM 960 O O . ASP A 1 130 ? 0.834 13.820 12.733 1.00 90.75 130 ASP A O 1
ATOM 964 N N . PRO A 1 131 ? -0.787 15.041 13.730 1.00 89.75 131 PRO A N 1
ATOM 965 C CA . PRO A 1 131 ? -1.303 15.631 12.490 1.00 89.75 131 PRO A CA 1
ATOM 966 C C . PRO A 1 131 ? -0.273 16.428 11.683 1.00 89.75 131 PRO A C 1
ATOM 968 O O . PRO A 1 131 ? -0.375 16.475 10.461 1.00 89.75 131 PRO A O 1
ATOM 971 N N . GLU A 1 132 ? 0.738 16.988 12.351 1.00 91.12 132 GLU A N 1
ATOM 972 C CA . GLU A 1 132 ? 1.830 17.743 11.721 1.00 91.12 132 GLU A CA 1
ATOM 973 C C . GLU A 1 132 ? 2.858 16.828 11.027 1.00 91.12 132 GLU A C 1
ATOM 975 O O . GLU A 1 132 ? 3.713 17.291 10.275 1.00 91.12 132 GLU A O 1
ATOM 980 N N . ALA A 1 133 ? 2.784 15.511 11.249 1.00 93.19 133 ALA A N 1
ATOM 981 C CA . ALA A 1 133 ? 3.709 14.526 10.699 1.00 93.19 133 ALA A CA 1
ATOM 982 C C . ALA A 1 133 ? 2.964 13.450 9.883 1.00 93.19 133 ALA A C 1
ATOM 984 O O . ALA A 1 133 ? 2.840 12.303 10.342 1.00 93.19 133 ALA A O 1
ATOM 985 N N . PRO A 1 134 ? 2.481 13.768 8.664 1.00 95.94 134 PRO A N 1
ATOM 986 C CA . PRO A 1 134 ? 1.776 12.806 7.821 1.00 95.94 134 PRO A CA 1
ATOM 987 C C . PRO A 1 134 ? 2.672 11.627 7.420 1.00 95.94 134 PRO A C 1
ATOM 989 O O . PRO A 1 134 ? 3.905 11.698 7.441 1.00 95.94 134 PRO A O 1
ATOM 992 N N . PHE A 1 135 ? 2.047 10.520 7.022 1.00 96.25 135 PHE A N 1
ATOM 993 C CA . PHE A 1 135 ? 2.749 9.384 6.437 1.00 96.25 135 PHE A CA 1
ATOM 994 C C . PHE A 1 135 ? 2.861 9.557 4.924 1.00 96.25 135 PHE A C 1
ATOM 996 O O . PHE A 1 135 ? 1.885 9.395 4.199 1.00 96.25 135 PHE A O 1
ATOM 1003 N N . TRP A 1 136 ? 4.071 9.781 4.434 1.00 97.81 136 TRP A N 1
ATOM 1004 C CA . TRP A 1 136 ? 4.372 9.763 3.011 1.00 97.81 136 TRP A CA 1
ATOM 1005 C C . TRP A 1 136 ? 4.370 8.332 2.479 1.00 97.81 136 TRP A C 1
ATOM 1007 O O . TRP A 1 136 ? 5.071 7.457 3.007 1.00 97.81 136 TRP A O 1
ATOM 1017 N N . THR A 1 137 ? 3.578 8.099 1.433 1.00 97.00 137 THR A N 1
ATOM 1018 C CA . THR A 1 137 ? 3.383 6.796 0.786 1.00 97.00 137 THR A CA 1
ATOM 1019 C C . THR A 1 137 ? 3.615 6.917 -0.719 1.00 97.00 137 THR A C 1
ATOM 1021 O O . THR A 1 137 ? 3.172 7.874 -1.337 1.00 97.00 137 THR A O 1
ATOM 1024 N N . MET A 1 138 ? 4.271 5.921 -1.320 1.00 97.69 138 MET A N 1
ATOM 1025 C CA . MET A 1 138 ? 4.460 5.832 -2.771 1.00 97.69 138 MET A CA 1
ATOM 1026 C C . MET A 1 138 ? 3.110 5.599 -3.452 1.00 97.69 138 MET A C 1
ATOM 1028 O O . MET A 1 138 ? 2.486 4.561 -3.200 1.00 97.69 138 MET A O 1
ATOM 1032 N N . ASP A 1 139 ? 2.688 6.497 -4.335 1.00 96.50 139 ASP A N 1
ATOM 1033 C CA . ASP A 1 139 ? 1.410 6.401 -5.046 1.00 96.50 139 ASP A CA 1
ATOM 1034 C C . ASP A 1 139 ? 1.583 5.861 -6.473 1.00 96.50 139 ASP A C 1
ATOM 1036 O O . ASP A 1 139 ? 0.844 4.962 -6.885 1.00 96.50 139 ASP A O 1
ATOM 1040 N N . HIS A 1 140 ? 2.643 6.278 -7.170 1.00 98.06 140 HIS A N 1
ATOM 1041 C CA . HIS A 1 140 ? 2.906 5.881 -8.552 1.00 98.06 140 HIS A CA 1
ATOM 1042 C C . HIS A 1 140 ? 3.336 4.407 -8.682 1.00 98.06 140 HIS A C 1
ATOM 1044 O O . HIS A 1 140 ? 4.356 3.972 -8.141 1.00 98.06 140 HIS A O 1
ATOM 1050 N N . ARG A 1 141 ? 2.582 3.611 -9.453 1.00 97.94 141 ARG A N 1
ATOM 1051 C CA . ARG A 1 141 ? 2.738 2.141 -9.542 1.00 97.94 141 ARG A CA 1
ATOM 1052 C C . ARG A 1 141 ? 4.051 1.697 -10.174 1.00 97.94 141 ARG A C 1
ATOM 1054 O O . ARG A 1 141 ? 4.742 0.847 -9.612 1.00 97.94 141 ARG A O 1
ATOM 1061 N N . PHE A 1 142 ? 4.414 2.281 -11.314 1.00 98.62 142 PHE A N 1
ATOM 1062 C CA . PHE A 1 142 ? 5.652 1.918 -12.001 1.00 98.62 142 PHE A CA 1
ATOM 1063 C C . PHE A 1 142 ? 6.899 2.361 -11.226 1.00 98.62 142 PHE A C 1
ATOM 1065 O O . PHE A 1 142 ? 7.780 1.535 -11.021 1.00 98.62 142 PHE A O 1
ATOM 1072 N N . ALA A 1 143 ? 6.929 3.577 -10.665 1.00 98.62 143 ALA A N 1
ATOM 1073 C CA . ALA A 1 143 ? 7.966 3.990 -9.715 1.00 98.62 143 ALA A CA 1
ATOM 1074 C C . ALA A 1 143 ? 8.042 3.060 -8.484 1.00 98.62 143 ALA A C 1
ATOM 1076 O O . ALA A 1 143 ? 9.124 2.623 -8.089 1.00 98.62 143 ALA A O 1
ATOM 1077 N N . ARG A 1 144 ? 6.903 2.648 -7.906 1.00 98.69 144 ARG A N 1
ATOM 1078 C CA . ARG A 1 144 ? 6.877 1.640 -6.828 1.00 98.69 144 ARG A CA 1
ATOM 1079 C C . ARG A 1 144 ? 7.533 0.332 -7.271 1.00 98.69 144 ARG A C 1
ATOM 1081 O O . ARG A 1 144 ? 8.337 -0.230 -6.527 1.00 98.69 144 ARG A O 1
ATOM 1088 N N . PHE A 1 145 ? 7.203 -0.163 -8.465 1.00 98.69 145 PHE A N 1
ATOM 1089 C CA . PHE A 1 145 ? 7.813 -1.370 -9.024 1.00 98.69 145 PHE A CA 1
ATOM 1090 C C . PHE A 1 145 ? 9.315 -1.187 -9.267 1.00 98.69 145 PHE A C 1
ATOM 1092 O O . PHE A 1 145 ? 10.094 -2.077 -8.917 1.00 98.69 145 PHE A O 1
ATOM 1099 N N . HIS A 1 146 ? 9.722 -0.022 -9.777 1.00 98.62 146 HIS A N 1
ATOM 1100 C CA . HIS A 1 146 ? 11.110 0.355 -10.001 1.00 98.62 146 HIS A CA 1
ATOM 1101 C C . HIS A 1 146 ? 11.947 0.170 -8.735 1.00 98.62 146 HIS A C 1
ATOM 1103 O O . HIS A 1 146 ? 12.841 -0.677 -8.701 1.00 98.62 146 HIS A O 1
ATOM 1109 N N . TYR A 1 147 ? 11.612 0.876 -7.654 1.00 98.50 147 TYR A N 1
ATOM 1110 C CA . TYR A 1 147 ? 12.376 0.806 -6.404 1.00 98.50 147 TYR A CA 1
ATOM 1111 C C . TYR A 1 147 ? 12.203 -0.529 -5.667 1.00 98.50 147 TYR A C 1
ATOM 1113 O O . TYR A 1 147 ? 13.103 -0.985 -4.952 1.00 98.50 147 TYR A O 1
ATOM 1121 N N . ALA A 1 148 ? 11.063 -1.205 -5.838 1.00 97.94 148 ALA A N 1
ATOM 1122 C CA . ALA A 1 148 ? 10.837 -2.505 -5.218 1.00 97.94 148 ALA A CA 1
ATOM 1123 C C . ALA A 1 148 ? 11.672 -3.621 -5.862 1.00 97.94 148 ALA A C 1
ATOM 1125 O O . ALA A 1 148 ? 12.174 -4.489 -5.132 1.00 97.94 148 ALA A O 1
ATOM 1126 N N . MET A 1 149 ? 11.792 -3.611 -7.196 1.00 97.81 149 MET A N 1
ATOM 1127 C CA . MET A 1 149 ? 12.241 -4.759 -7.992 1.00 97.81 149 MET A CA 1
ATOM 1128 C C . MET A 1 149 ? 13.404 -4.463 -8.940 1.00 97.81 149 MET A C 1
ATOM 1130 O O . MET A 1 149 ? 14.264 -5.333 -9.110 1.00 97.81 149 MET A O 1
ATOM 1134 N N . LEU A 1 150 ? 13.427 -3.290 -9.576 1.00 97.81 150 LEU A N 1
ATOM 1135 C CA . LEU A 1 150 ? 14.346 -2.993 -10.673 1.00 97.81 150 LEU A CA 1
ATOM 1136 C C . LEU A 1 150 ? 15.621 -2.301 -10.208 1.00 97.81 150 LEU A C 1
ATOM 1138 O O . LEU A 1 150 ? 16.687 -2.839 -10.482 1.00 97.81 150 LEU A O 1
ATOM 1142 N N . ALA A 1 151 ? 15.522 -1.176 -9.495 1.00 96.81 151 ALA A N 1
ATOM 1143 C CA . ALA A 1 151 ? 16.613 -0.226 -9.239 1.00 96.81 151 ALA A CA 1
ATOM 1144 C C . ALA A 1 151 ? 17.952 -0.899 -8.879 1.00 96.81 151 ALA A C 1
ATOM 1146 O O . ALA A 1 151 ? 18.959 -0.722 -9.560 1.00 96.81 151 ALA A O 1
ATOM 1147 N N . GLU A 1 152 ? 17.945 -1.778 -7.872 1.00 95.44 152 GLU A N 1
ATOM 1148 C CA . GLU A 1 152 ? 19.145 -2.465 -7.362 1.00 95.44 152 GLU A CA 1
ATOM 1149 C C . GLU A 1 152 ? 19.841 -3.364 -8.406 1.00 95.44 152 GLU A C 1
ATOM 1151 O O . GLU A 1 152 ? 21.040 -3.647 -8.322 1.00 95.44 152 GLU A O 1
ATOM 1156 N N . HIS A 1 153 ? 19.093 -3.873 -9.385 1.00 96.00 153 HIS A N 1
ATOM 1157 C CA . HIS A 1 153 ? 19.563 -4.875 -10.340 1.00 96.00 153 HIS A CA 1
ATOM 1158 C C . HIS A 1 153 ? 19.193 -4.556 -11.792 1.00 96.00 153 HIS A C 1
ATOM 1160 O O . HIS A 1 153 ? 19.248 -5.451 -12.638 1.00 96.00 153 HIS A O 1
ATOM 1166 N N . LEU A 1 154 ? 18.861 -3.304 -12.114 1.00 96.75 154 LEU A N 1
ATOM 1167 C CA . LEU A 1 154 ? 18.362 -2.909 -13.432 1.00 96.75 154 LEU A CA 1
ATOM 1168 C C . LEU A 1 154 ? 19.303 -3.331 -14.576 1.00 96.75 154 LEU A C 1
ATOM 1170 O O . LEU A 1 154 ? 18.826 -3.969 -15.517 1.00 96.75 154 LEU A O 1
ATOM 1174 N N . PRO A 1 155 ? 20.640 -3.150 -14.483 1.00 97.12 155 PRO A N 1
ATOM 1175 C CA . PRO A 1 155 ? 21.552 -3.645 -15.516 1.00 97.12 155 PRO A CA 1
ATOM 1176 C C . PRO A 1 155 ? 21.518 -5.168 -15.704 1.00 97.12 155 PRO A C 1
ATOM 1178 O O . PRO A 1 155 ? 21.835 -5.664 -16.779 1.00 97.12 155 PRO A O 1
ATOM 1181 N N . ARG A 1 156 ? 21.166 -5.937 -14.665 1.00 96.75 156 ARG A N 1
ATOM 1182 C CA . ARG A 1 156 ? 21.034 -7.400 -14.751 1.00 96.75 156 ARG A CA 1
ATOM 1183 C C . ARG A 1 156 ? 19.700 -7.802 -15.370 1.00 96.75 156 ARG A C 1
ATOM 1185 O O . ARG A 1 156 ? 19.693 -8.729 -16.175 1.00 96.75 156 ARG A O 1
ATOM 1192 N N . TRP A 1 157 ? 18.615 -7.101 -15.037 1.00 96.75 157 TRP A N 1
ATOM 1193 C CA . TRP A 1 157 ? 17.308 -7.302 -15.666 1.00 96.75 157 TRP A CA 1
ATOM 1194 C C . TRP A 1 157 ? 17.368 -7.032 -17.170 1.00 96.75 157 TRP A C 1
ATOM 1196 O O . TRP A 1 157 ? 17.006 -7.911 -17.946 1.00 96.75 157 TRP A O 1
ATOM 1206 N N . ARG A 1 158 ? 17.977 -5.909 -17.582 1.00 97.06 158 ARG A N 1
ATOM 1207 C CA . ARG A 1 158 ? 18.193 -5.539 -18.996 1.00 97.06 158 ARG A CA 1
ATOM 1208 C C . ARG A 1 158 ? 19.027 -6.538 -19.804 1.00 97.06 158 ARG A C 1
ATOM 1210 O O . ARG A 1 158 ? 18.958 -6.540 -21.024 1.00 97.06 158 ARG A O 1
ATOM 1217 N N . ARG A 1 159 ? 19.809 -7.406 -19.153 1.00 96.12 159 ARG A N 1
ATOM 1218 C CA . ARG A 1 159 ? 20.558 -8.477 -19.840 1.00 96.12 159 ARG A CA 1
ATOM 1219 C C . ARG A 1 159 ? 19.780 -9.793 -19.963 1.00 96.12 159 ARG A C 1
ATOM 1221 O O . ARG A 1 159 ? 20.220 -10.667 -20.699 1.00 96.12 159 ARG A O 1
ATOM 1228 N N . GLY A 1 160 ? 18.710 -10.001 -19.193 1.00 92.62 160 GLY A N 1
ATOM 1229 C CA . GLY A 1 160 ? 17.790 -11.147 -19.303 1.00 92.62 160 GLY A CA 1
ATOM 1230 C C . GLY A 1 160 ? 18.305 -12.547 -18.905 1.00 92.62 160 GLY A C 1
ATOM 1231 O O . GLY A 1 160 ? 17.515 -13.394 -18.494 1.00 92.62 160 GLY A O 1
ATOM 1232 N N . TYR A 1 161 ? 19.614 -12.825 -18.946 1.00 92.19 161 TYR A N 1
ATOM 1233 C CA . TYR A 1 161 ? 20.160 -14.194 -18.807 1.00 92.19 161 TYR A CA 1
ATOM 1234 C C . TYR A 1 161 ? 19.963 -14.863 -17.429 1.00 92.19 161 TYR A C 1
ATOM 1236 O O . TYR A 1 161 ? 20.146 -16.072 -17.293 1.00 92.19 161 TYR A O 1
ATOM 1244 N N . ILE A 1 162 ? 19.613 -14.102 -16.387 1.00 92.38 162 ILE A N 1
ATOM 1245 C CA . ILE A 1 162 ? 19.393 -14.609 -15.018 1.00 92.38 162 ILE A CA 1
ATOM 1246 C C . ILE A 1 162 ? 18.023 -14.234 -14.449 1.00 92.38 162 ILE A C 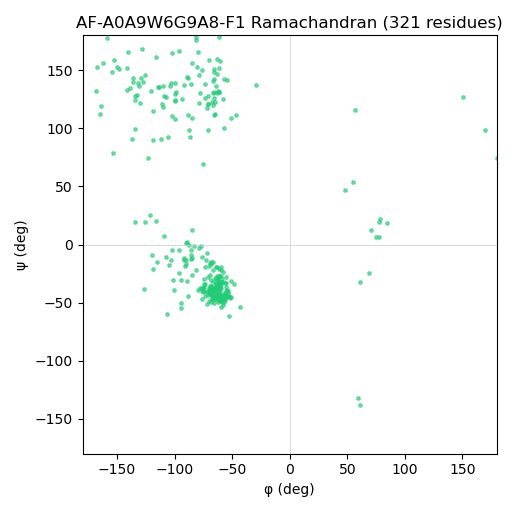1
ATOM 1248 O O . ILE A 1 162 ? 17.849 -14.307 -13.231 1.00 92.38 162 ILE A O 1
ATOM 1252 N N . THR A 1 163 ? 17.041 -13.872 -15.283 1.00 95.25 163 THR A N 1
ATOM 1253 C CA . THR A 1 163 ? 15.721 -13.410 -14.813 1.00 95.25 163 THR A CA 1
ATOM 1254 C C . THR A 1 163 ? 15.071 -14.396 -13.837 1.00 95.25 163 THR A C 1
ATOM 1256 O O . THR A 1 163 ? 14.635 -13.990 -12.763 1.00 95.25 163 THR A O 1
ATOM 1259 N N . ASP A 1 164 ? 15.096 -15.703 -14.117 1.00 96.31 164 ASP A N 1
ATOM 1260 C CA . ASP A 1 164 ? 14.539 -16.715 -13.203 1.00 96.31 164 ASP A CA 1
ATOM 1261 C C . ASP A 1 164 ? 15.309 -16.828 -11.882 1.00 96.31 164 ASP A C 1
ATOM 1263 O O . ASP A 1 164 ? 14.719 -16.975 -10.807 1.00 96.31 164 ASP A O 1
ATOM 1267 N N . LYS A 1 165 ? 16.645 -16.756 -11.934 1.00 96.50 165 LYS A N 1
ATOM 1268 C CA . LYS A 1 165 ? 17.481 -16.803 -10.728 1.00 96.50 165 LYS A CA 1
ATOM 1269 C C . LYS A 1 165 ? 17.229 -15.577 -9.859 1.00 96.50 165 LYS A C 1
ATOM 1271 O O . LYS A 1 165 ? 17.052 -15.731 -8.652 1.00 96.50 165 LYS A O 1
ATOM 1276 N N . LEU A 1 166 ? 17.194 -14.399 -10.472 1.00 96.25 166 LEU A N 1
ATOM 1277 C CA . LEU A 1 166 ? 16.999 -13.140 -9.778 1.00 96.25 166 LEU A CA 1
ATOM 1278 C C . LEU A 1 166 ? 15.581 -13.044 -9.209 1.00 96.25 166 LEU A C 1
ATOM 1280 O O . LEU A 1 166 ? 15.440 -12.732 -8.032 1.00 96.25 166 LEU A O 1
ATOM 1284 N N . TRP A 1 167 ? 14.559 -13.458 -9.969 1.00 97.31 167 TRP A N 1
ATOM 1285 C CA . TRP A 1 167 ? 13.182 -13.556 -9.475 1.00 97.31 167 TRP A CA 1
ATOM 1286 C C . TRP A 1 167 ? 13.083 -14.444 -8.238 1.00 97.31 167 TRP A C 1
ATOM 1288 O O . TRP A 1 167 ? 12.522 -14.019 -7.238 1.00 97.31 167 TRP A O 1
ATOM 1298 N N . ARG A 1 168 ? 13.677 -15.647 -8.227 1.00 96.50 168 ARG A N 1
ATOM 1299 C CA . ARG A 1 168 ? 13.634 -16.509 -7.026 1.00 96.50 168 ARG A CA 1
ATOM 1300 C C . ARG A 1 168 ? 14.148 -15.796 -5.772 1.00 96.50 168 ARG A C 1
ATOM 1302 O O . ARG A 1 168 ? 13.557 -15.962 -4.706 1.00 96.50 168 ARG A O 1
ATOM 1309 N N . MET A 1 169 ? 15.200 -14.987 -5.910 1.00 95.06 169 MET A N 1
ATOM 1310 C CA . MET A 1 169 ? 15.791 -14.220 -4.810 1.00 95.06 169 MET A CA 1
ATOM 1311 C C . MET A 1 169 ? 14.940 -13.011 -4.402 1.00 95.06 169 MET A C 1
ATOM 1313 O O . MET A 1 169 ? 14.897 -12.667 -3.222 1.00 95.06 169 MET A O 1
ATOM 1317 N N . THR A 1 170 ? 14.261 -12.367 -5.353 1.00 94.94 170 THR A N 1
ATOM 1318 C CA . THR A 1 170 ? 13.594 -11.077 -5.132 1.00 94.94 170 THR A CA 1
ATOM 1319 C C . THR A 1 170 ? 12.071 -11.150 -5.081 1.00 94.94 170 THR A C 1
ATOM 1321 O O . THR A 1 170 ? 11.461 -10.187 -4.633 1.00 94.94 170 THR A O 1
ATOM 1324 N N . HIS A 1 171 ? 11.423 -12.263 -5.441 1.00 95.44 171 HIS A N 1
ATOM 1325 C CA . HIS A 1 171 ? 9.958 -12.333 -5.570 1.00 95.44 171 HIS A CA 1
ATOM 1326 C C . HIS A 1 171 ? 9.215 -11.974 -4.270 1.00 95.44 171 HIS A C 1
ATOM 1328 O O . HIS A 1 171 ? 8.121 -11.419 -4.300 1.00 95.44 171 HIS A O 1
ATOM 1334 N N . ALA A 1 172 ? 9.818 -12.227 -3.103 1.00 95.94 172 ALA A N 1
ATOM 1335 C CA . ALA A 1 172 ? 9.244 -11.821 -1.822 1.00 95.94 172 ALA A CA 1
ATOM 1336 C C . ALA A 1 172 ? 9.103 -10.288 -1.697 1.00 95.94 172 ALA A C 1
ATOM 1338 O O . ALA A 1 172 ? 8.204 -9.809 -1.004 1.00 95.94 172 ALA A O 1
ATOM 1339 N N . ARG A 1 173 ? 9.965 -9.515 -2.377 1.00 96.75 173 ARG A N 1
ATOM 1340 C CA . ARG A 1 173 ? 9.878 -8.049 -2.480 1.00 96.75 173 ARG A CA 1
ATOM 1341 C C . ARG A 1 173 ? 8.667 -7.628 -3.308 1.00 96.75 173 ARG A C 1
ATOM 1343 O O . ARG A 1 173 ? 7.977 -6.709 -2.882 1.00 96.75 173 ARG A O 1
ATOM 1350 N N . TYR A 1 174 ? 8.352 -8.333 -4.396 1.00 97.69 174 TYR A N 1
ATOM 1351 C CA . TYR A 1 174 ? 7.166 -8.055 -5.216 1.00 97.69 174 TYR A CA 1
ATOM 1352 C C . TYR A 1 174 ? 5.886 -8.132 -4.375 1.00 97.69 174 TYR A C 1
ATOM 1354 O O . TYR A 1 174 ? 5.127 -7.167 -4.284 1.00 97.69 174 TYR A O 1
ATOM 1362 N N . ASP A 1 175 ? 5.688 -9.228 -3.643 1.00 97.12 175 ASP A N 1
ATOM 1363 C CA . ASP A 1 175 ? 4.513 -9.352 -2.776 1.00 97.12 175 ASP A CA 1
ATOM 1364 C C . ASP A 1 175 ? 4.492 -8.294 -1.664 1.00 97.12 175 ASP A C 1
ATOM 1366 O O . ASP A 1 175 ? 3.437 -7.757 -1.326 1.00 97.12 175 ASP A O 1
ATOM 1370 N N . ARG A 1 176 ? 5.654 -7.985 -1.078 1.00 97.12 176 ARG A N 1
ATOM 1371 C CA . ARG A 1 176 ? 5.758 -7.103 0.091 1.00 97.12 176 ARG A CA 1
ATOM 1372 C C . ARG A 1 176 ? 5.644 -5.613 -0.238 1.00 97.12 176 ARG A C 1
ATOM 1374 O O . ARG A 1 176 ? 5.101 -4.875 0.591 1.00 97.12 176 ARG A O 1
ATOM 1381 N N . TYR A 1 177 ? 6.194 -5.179 -1.366 1.00 97.88 177 TYR A N 1
ATOM 1382 C CA . TYR A 1 177 ? 6.358 -3.765 -1.713 1.00 97.88 177 TYR A CA 1
ATOM 1383 C C . TYR A 1 177 ? 5.539 -3.342 -2.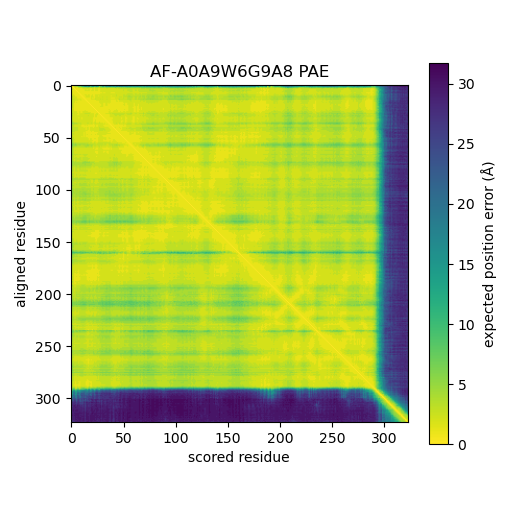932 1.00 97.88 177 TYR A C 1
ATOM 1385 O O . TYR A 1 177 ? 5.329 -2.150 -3.098 1.00 97.88 177 TYR A O 1
ATOM 1393 N N . VAL A 1 178 ? 5.022 -4.278 -3.736 1.00 98.12 178 VAL A N 1
ATOM 1394 C CA . VAL A 1 178 ? 4.163 -3.959 -4.891 1.00 98.12 178 VAL A CA 1
ATOM 1395 C C . VAL A 1 178 ? 2.708 -4.315 -4.593 1.00 98.12 178 VAL A C 1
ATOM 1397 O O . VAL A 1 178 ? 1.864 -3.427 -4.534 1.00 98.12 178 VAL A O 1
ATOM 1400 N N . CYS A 1 179 ? 2.417 -5.589 -4.308 1.00 98.12 179 CYS A N 1
ATOM 1401 C CA . CYS A 1 179 ? 1.035 -6.051 -4.105 1.00 98.12 179 CYS A CA 1
ATOM 1402 C C . CYS A 1 179 ? 0.440 -5.605 -2.763 1.00 98.12 179 CYS A C 1
ATOM 1404 O O . CYS A 1 179 ? -0.709 -5.177 -2.681 1.00 98.12 179 CYS A O 1
ATOM 1406 N N . ARG A 1 180 ? 1.212 -5.727 -1.677 1.00 97.25 180 ARG A N 1
ATOM 1407 C CA . ARG A 1 180 ? 0.712 -5.455 -0.324 1.00 97.25 180 ARG A CA 1
ATOM 1408 C C . ARG A 1 180 ? 0.219 -4.012 -0.124 1.00 97.25 180 ARG A C 1
ATOM 1410 O O . ARG A 1 180 ? -0.826 -3.879 0.507 1.00 97.25 180 ARG A O 1
ATOM 1417 N N . PRO A 1 181 ? 0.905 -2.952 -0.600 1.00 96.56 181 PRO A N 1
ATOM 1418 C CA . PRO A 1 181 ? 0.367 -1.592 -0.520 1.00 96.56 181 PRO A CA 1
ATOM 1419 C C . PRO A 1 181 ? -1.013 -1.450 -1.167 1.00 96.56 181 PRO A C 1
ATOM 1421 O O . PRO A 1 181 ? -1.888 -0.824 -0.575 1.00 96.56 181 PRO A O 1
ATOM 1424 N N . GLU A 1 182 ? -1.238 -2.106 -2.308 1.00 97.25 182 GLU A N 1
ATOM 1425 C CA . GLU A 1 182 ? -2.542 -2.099 -2.976 1.00 97.25 182 GLU A CA 1
ATOM 1426 C C . GLU A 1 182 ? -3.620 -2.761 -2.124 1.00 97.25 182 GLU A C 1
ATOM 1428 O O . GLU A 1 182 ? -4.677 -2.189 -1.868 1.00 97.25 182 GLU A O 1
ATOM 1433 N N . PHE A 1 183 ? -3.302 -3.938 -1.582 1.00 97.81 183 PHE A N 1
ATOM 1434 C CA . PHE A 1 183 ? -4.197 -4.652 -0.680 1.00 97.81 183 PHE A CA 1
ATOM 1435 C C . PHE A 1 183 ? -4.501 -3.856 0.600 1.00 97.81 183 PHE A C 1
ATOM 1437 O O . PHE A 1 183 ? -5.616 -3.901 1.116 1.00 97.81 183 PHE A O 1
ATOM 1444 N N . HIS A 1 184 ? -3.524 -3.103 1.117 1.00 97.12 184 HIS A N 1
ATOM 1445 C CA . HIS A 1 184 ? -3.726 -2.217 2.262 1.00 97.12 184 HIS A CA 1
ATOM 1446 C C . HIS A 1 184 ? -4.665 -1.054 1.924 1.00 97.12 184 HIS A C 1
ATOM 1448 O O . HIS A 1 184 ? -5.536 -0.739 2.735 1.00 97.12 184 HIS A O 1
ATOM 1454 N N . ARG A 1 185 ? -4.509 -0.432 0.748 1.00 96.00 185 ARG A N 1
ATOM 1455 C CA . ARG A 1 185 ? -5.391 0.646 0.280 1.00 96.00 185 ARG A CA 1
ATOM 1456 C C . ARG A 1 185 ? -6.824 0.137 0.115 1.00 96.00 185 ARG A C 1
ATOM 1458 O O . ARG A 1 185 ? -7.729 0.733 0.689 1.00 96.00 185 ARG A O 1
ATOM 1465 N N . LEU A 1 186 ? -7.006 -1.020 -0.528 1.00 97.38 186 LEU A N 1
ATOM 1466 C CA . LEU A 1 186 ? -8.315 -1.665 -0.678 1.00 97.38 186 LEU A CA 1
ATOM 1467 C C . LEU A 1 186 ? -8.984 -1.932 0.678 1.00 97.38 186 LEU A C 1
ATOM 1469 O O . LEU A 1 186 ? -10.164 -1.651 0.857 1.00 97.38 186 LEU A O 1
ATOM 1473 N N . ALA A 1 187 ? -8.232 -2.447 1.652 1.00 97.38 187 ALA A N 1
ATOM 1474 C CA . ALA A 1 187 ? -8.751 -2.710 2.991 1.00 97.38 187 ALA A CA 1
ATOM 1475 C C . ALA A 1 187 ? -9.173 -1.432 3.742 1.00 97.38 187 ALA A C 1
ATOM 1477 O O . ALA A 1 187 ? -10.173 -1.449 4.460 1.00 97.38 187 ALA A O 1
ATOM 1478 N N . ARG A 1 188 ? -8.427 -0.331 3.584 1.00 96.62 188 ARG A N 1
ATOM 1479 C CA . ARG A 1 188 ? -8.773 0.978 4.165 1.00 96.62 188 ARG A CA 1
ATOM 1480 C C . ARG A 1 188 ? -10.020 1.563 3.525 1.00 96.62 188 ARG A C 1
ATOM 1482 O O . ARG A 1 188 ? -10.945 1.926 4.239 1.00 96.62 188 ARG A O 1
ATOM 1489 N N . GLU A 1 189 ? -10.094 1.552 2.203 1.00 95.56 189 GLU A N 1
ATOM 1490 C CA . GLU A 1 189 ? -11.270 2.041 1.485 1.00 95.56 189 GLU A CA 1
ATOM 1491 C C . GLU A 1 189 ? -12.516 1.198 1.773 1.00 95.56 189 GLU A C 1
ATOM 1493 O O . GLU A 1 189 ? -13.617 1.721 1.913 1.00 95.56 189 GLU A O 1
ATOM 1498 N N . TRP A 1 190 ? -12.352 -0.118 1.937 1.00 95.81 190 TRP A N 1
ATOM 1499 C CA . TRP A 1 190 ? -13.438 -0.988 2.383 1.00 95.81 190 TRP A CA 1
ATOM 1500 C C . TRP A 1 190 ? -13.938 -0.599 3.779 1.00 95.81 190 TRP A C 1
ATOM 1502 O O . TRP A 1 190 ? -15.145 -0.507 3.985 1.00 95.81 190 TRP A O 1
ATOM 1512 N N . ALA A 1 191 ? -13.032 -0.330 4.722 1.00 95.62 191 ALA A N 1
ATOM 1513 C CA . ALA A 1 191 ? -13.402 0.080 6.074 1.00 95.62 191 ALA A CA 1
ATOM 1514 C C . ALA A 1 191 ? -14.024 1.487 6.124 1.00 95.62 191 ALA A C 1
ATOM 1516 O O . ALA A 1 191 ? -14.815 1.763 7.022 1.00 95.62 191 ALA A O 1
ATOM 1517 N N . LEU A 1 192 ? -13.699 2.354 5.159 1.00 94.56 192 LEU A N 1
ATOM 1518 C CA . LEU A 1 192 ? -14.292 3.685 5.014 1.00 94.56 192 LEU A CA 1
ATOM 1519 C C . LEU A 1 192 ? -15.763 3.630 4.564 1.00 94.56 192 LEU A C 1
ATOM 1521 O O . LEU A 1 192 ? -16.491 4.591 4.766 1.00 94.56 192 LEU A O 1
ATOM 1525 N N . ASN A 1 193 ? -16.229 2.505 4.008 1.00 92.00 193 ASN A N 1
ATOM 1526 C CA . ASN A 1 193 ? -17.649 2.314 3.685 1.00 92.00 193 ASN A CA 1
ATOM 1527 C C . ASN A 1 193 ? -18.537 2.129 4.926 1.00 92.00 193 ASN A C 1
ATOM 1529 O O . ASN A 1 193 ? -19.759 2.043 4.795 1.00 92.00 193 ASN A O 1
ATOM 1533 N N . ASP A 1 194 ? -17.953 2.011 6.118 1.00 91.62 194 ASP A N 1
ATOM 1534 C CA . ASP A 1 194 ? -18.728 2.059 7.345 1.00 91.62 194 ASP A CA 1
ATOM 1535 C C . ASP A 1 194 ? -19.341 3.460 7.527 1.00 91.62 194 ASP A C 1
ATOM 1537 O O . ASP A 1 194 ? -18.590 4.432 7.543 1.00 91.62 194 ASP A O 1
ATOM 1541 N N . PRO A 1 195 ? -20.665 3.602 7.717 1.00 92.25 195 PRO A N 1
ATOM 1542 C CA . PRO A 1 195 ? -21.298 4.918 7.837 1.00 92.25 195 PRO A CA 1
ATOM 1543 C C . PRO A 1 195 ? -20.790 5.774 9.006 1.00 92.25 195 PRO A C 1
ATOM 1545 O O . PRO A 1 195 ? -20.956 6.990 8.985 1.00 92.25 195 PRO A O 1
ATOM 1548 N N . ALA A 1 196 ? -20.204 5.158 10.038 1.00 94.19 196 ALA A N 1
ATOM 1549 C CA . ALA A 1 196 ? -19.602 5.876 11.155 1.00 94.19 196 ALA A CA 1
ATOM 1550 C C . ALA A 1 196 ? -18.144 6.288 10.886 1.00 94.19 196 ALA A C 1
ATOM 1552 O O . ALA A 1 196 ? -17.589 7.064 11.667 1.00 94.19 196 ALA A O 1
ATOM 1553 N N . ALA A 1 197 ? -17.503 5.770 9.831 1.00 95.56 197 ALA A N 1
ATOM 1554 C CA . ALA A 1 197 ? -16.135 6.119 9.472 1.00 95.56 197 ALA A CA 1
ATOM 1555 C C . ALA A 1 197 ? -16.095 7.474 8.757 1.00 95.56 197 ALA A C 1
ATOM 1557 O O . ALA A 1 197 ? -16.677 7.654 7.694 1.00 95.56 197 ALA A O 1
ATOM 1558 N N . ALA A 1 198 ? -15.344 8.415 9.324 1.00 94.69 198 ALA A N 1
ATOM 1559 C CA . ALA A 1 198 ? -14.999 9.675 8.671 1.00 94.69 198 ALA A CA 1
ATOM 1560 C C . ALA A 1 198 ? -13.640 9.590 7.961 1.00 94.69 198 ALA A C 1
ATOM 1562 O O . ALA A 1 198 ? -13.420 10.251 6.952 1.00 94.69 198 ALA A O 1
ATOM 1563 N N . GLN A 1 199 ? -12.721 8.772 8.483 1.00 94.62 199 GLN A N 1
ATOM 1564 C CA . GLN A 1 199 ? -11.386 8.598 7.915 1.00 94.62 199 GLN A CA 1
ATOM 1565 C C . GLN A 1 199 ? -10.837 7.195 8.179 1.00 94.62 199 GLN A C 1
ATOM 1567 O O . GLN A 1 199 ? -11.151 6.560 9.191 1.00 94.62 199 GLN A O 1
ATOM 1572 N N . THR A 1 200 ? -9.955 6.729 7.293 1.00 95.94 200 THR A N 1
ATOM 1573 C CA . THR A 1 200 ? -9.173 5.506 7.498 1.00 95.94 200 THR A CA 1
ATOM 1574 C C . THR A 1 200 ? -7.705 5.748 7.190 1.00 95.94 200 THR A C 1
ATOM 1576 O O . THR A 1 200 ? -7.355 6.424 6.229 1.00 95.94 200 THR A O 1
ATOM 1579 N N . THR A 1 201 ? -6.820 5.197 8.015 1.00 93.81 201 THR A N 1
ATOM 1580 C CA . THR A 1 201 ? -5.371 5.351 7.838 1.00 93.81 201 THR A CA 1
ATOM 1581 C C . THR A 1 201 ? -4.607 4.240 8.561 1.00 93.81 201 THR A C 1
ATOM 1583 O O . THR A 1 201 ? -5.197 3.356 9.184 1.00 93.81 201 THR A O 1
ATOM 1586 N N . ARG A 1 202 ? -3.281 4.236 8.450 1.00 94.38 202 ARG A N 1
ATOM 1587 C CA . ARG A 1 202 ? -2.394 3.490 9.349 1.00 94.38 202 ARG A CA 1
ATOM 1588 C C . ARG A 1 202 ? -2.218 4.293 10.637 1.00 94.38 202 ARG A C 1
ATOM 1590 O O . ARG A 1 202 ? -2.211 5.514 10.613 1.00 94.38 202 ARG A O 1
ATOM 1597 N N . VAL A 1 203 ? -1.955 3.607 11.744 1.00 93.75 203 VAL A N 1
ATOM 1598 C CA . VAL A 1 203 ? -1.574 4.269 12.997 1.00 93.75 203 VAL A CA 1
ATOM 1599 C C . VAL A 1 203 ? -0.309 3.654 13.582 1.00 93.75 203 VAL A C 1
ATOM 1601 O O . VAL A 1 203 ? -0.095 2.439 13.502 1.00 93.75 203 VAL A O 1
ATOM 1604 N N . THR A 1 204 ? 0.528 4.504 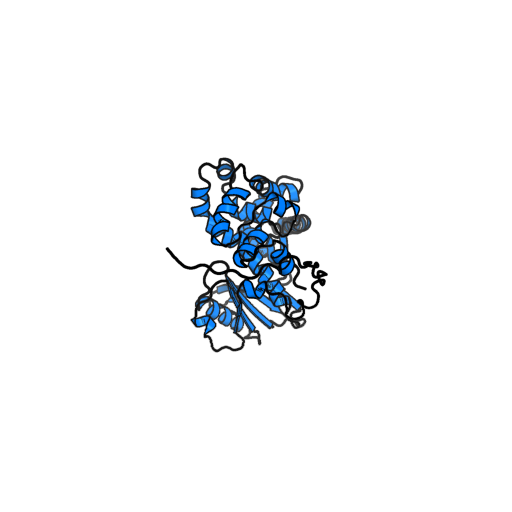14.172 1.00 94.19 204 THR A N 1
ATOM 1605 C CA . THR A 1 204 ? 1.739 4.107 14.890 1.00 94.19 204 THR A CA 1
ATOM 1606 C C . THR A 1 204 ? 1.619 4.547 16.344 1.00 94.19 204 THR A C 1
ATOM 1608 O O . THR A 1 204 ? 1.569 5.733 16.631 1.00 94.19 204 THR A O 1
ATOM 1611 N N . VAL A 1 205 ? 1.560 3.581 17.259 1.00 94.62 205 VAL A N 1
ATOM 1612 C CA . VAL A 1 205 ? 1.289 3.806 18.684 1.00 94.62 205 VAL A CA 1
ATOM 1613 C C . VAL A 1 205 ? 2.561 3.565 19.505 1.00 94.62 205 VAL A C 1
ATOM 1615 O O . VAL A 1 205 ? 3.162 2.491 19.367 1.00 94.62 205 VAL A O 1
ATOM 1618 N N . PRO A 1 206 ? 2.988 4.506 20.366 1.00 94.38 206 PRO A N 1
ATOM 1619 C CA . PRO A 1 206 ? 4.075 4.277 21.311 1.00 94.38 206 PRO A CA 1
ATOM 1620 C C . PRO A 1 206 ? 3.759 3.148 22.298 1.00 94.38 206 PRO A C 1
ATOM 1622 O O . PRO A 1 206 ? 2.701 3.112 22.919 1.00 94.38 206 PRO A O 1
ATOM 1625 N N . ASP A 1 207 ? 4.699 2.221 22.463 1.00 96.19 207 ASP A N 1
ATOM 1626 C CA . ASP A 1 207 ? 4.631 1.128 23.430 1.00 96.19 207 ASP A CA 1
ATOM 1627 C C . ASP A 1 207 ? 5.694 1.355 24.514 1.00 96.19 207 ASP A C 1
ATOM 1629 O O . ASP A 1 207 ? 6.840 0.912 24.354 1.00 96.19 207 ASP A O 1
ATOM 1633 N N . PRO A 1 208 ? 5.351 2.056 25.614 1.00 94.12 208 PRO A N 1
ATOM 1634 C CA . PRO A 1 208 ? 6.320 2.441 26.639 1.00 94.12 208 PRO A CA 1
ATOM 1635 C C . PRO A 1 208 ? 6.926 1.227 27.349 1.00 94.12 208 PRO A C 1
ATOM 1637 O O . PRO A 1 208 ? 8.094 1.254 27.735 1.00 94.12 208 PRO A O 1
ATOM 1640 N N . ARG A 1 209 ? 6.171 0.125 27.458 1.00 94.81 209 ARG A N 1
ATOM 1641 C CA . ARG A 1 209 ? 6.630 -1.112 28.101 1.00 94.81 209 ARG A CA 1
ATOM 1642 C C . ARG A 1 209 ? 7.820 -1.726 27.372 1.00 94.81 209 ARG A C 1
ATOM 1644 O O . ARG A 1 209 ? 8.739 -2.222 28.016 1.00 94.81 209 ARG A O 1
ATOM 1651 N N . PHE A 1 210 ? 7.791 -1.716 26.043 1.00 93.69 210 PHE A N 1
ATOM 1652 C CA . PHE A 1 210 ? 8.843 -2.315 25.222 1.00 93.69 210 PHE A CA 1
ATOM 1653 C C . PHE A 1 210 ? 9.704 -1.286 24.481 1.00 93.69 210 PHE A C 1
ATOM 1655 O O . PHE A 1 210 ? 10.514 -1.688 23.649 1.00 93.69 210 PHE A O 1
ATOM 1662 N N . ARG A 1 211 ? 9.524 0.012 24.766 1.00 94.19 211 ARG A N 1
ATOM 1663 C CA . ARG A 1 211 ? 10.254 1.142 24.164 1.00 94.19 211 ARG A CA 1
ATOM 1664 C C . ARG A 1 211 ? 10.330 1.057 22.638 1.00 94.19 211 ARG A C 1
ATOM 1666 O O . ARG A 1 211 ? 11.394 1.198 22.044 1.00 94.19 211 ARG A O 1
ATOM 1673 N N . GLN A 1 212 ? 9.195 0.774 22.005 1.00 94.25 212 GLN A N 1
ATOM 1674 C CA . GLN A 1 212 ? 9.108 0.654 20.552 1.00 94.25 212 GLN A CA 1
ATOM 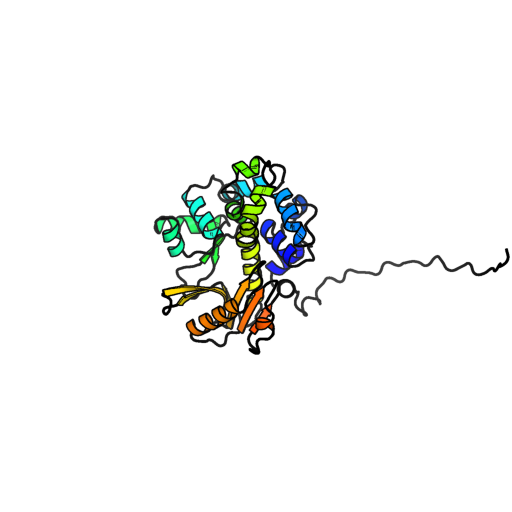1675 C C . GLN A 1 212 ? 7.816 1.264 20.025 1.00 94.25 212 GLN A C 1
ATOM 1677 O O . GLN A 1 212 ? 6.868 1.487 20.772 1.00 94.25 212 GLN A O 1
ATOM 1682 N N . LEU A 1 213 ? 7.762 1.484 18.719 1.00 92.44 213 LEU A N 1
ATOM 1683 C CA . LEU A 1 213 ? 6.547 1.896 18.033 1.00 92.44 213 LEU A CA 1
ATOM 1684 C C . LEU A 1 213 ? 5.789 0.663 17.524 1.00 92.44 213 LEU A C 1
ATOM 1686 O O . LEU A 1 213 ? 6.380 -0.287 16.997 1.00 92.44 213 LEU A O 1
ATOM 1690 N N . ARG A 1 214 ? 4.465 0.652 17.691 1.00 94.62 214 ARG A N 1
ATOM 1691 C CA . ARG A 1 214 ? 3.576 -0.412 17.212 1.00 94.62 214 ARG A CA 1
ATOM 1692 C C . ARG A 1 214 ? 2.728 0.098 16.068 1.00 94.62 214 ARG A C 1
ATOM 1694 O O . ARG A 1 214 ? 1.907 0.984 16.250 1.00 94.62 214 ARG A O 1
ATOM 1701 N N . THR A 1 215 ? 2.879 -0.519 14.906 1.00 93.75 215 THR A N 1
ATOM 1702 C CA . THR A 1 215 ? 2.101 -0.146 13.727 1.00 93.75 215 THR A CA 1
ATOM 1703 C C . THR A 1 215 ? 0.908 -1.072 13.525 1.00 93.75 215 THR A C 1
ATOM 1705 O O . THR A 1 215 ? 1.054 -2.303 13.506 1.00 93.75 215 THR A O 1
ATOM 1708 N N . ILE A 1 216 ? -0.256 -0.464 13.319 1.00 95.19 216 ILE A N 1
ATOM 1709 C CA . ILE A 1 216 ? -1.458 -1.094 12.778 1.00 95.19 216 ILE A CA 1
ATOM 1710 C C . ILE A 1 216 ? -1.678 -0.530 11.370 1.00 95.19 216 ILE A C 1
ATOM 1712 O O . ILE A 1 216 ? -1.526 0.665 11.128 1.00 95.19 216 ILE A O 1
ATOM 1716 N N . GLU A 1 217 ? -2.006 -1.407 10.423 1.00 95.44 217 GLU A N 1
ATOM 1717 C CA . GLU A 1 217 ? -2.113 -1.030 9.009 1.00 95.44 217 GLU A CA 1
ATOM 1718 C C . GLU A 1 217 ? -3.450 -0.369 8.659 1.00 95.44 217 GLU A C 1
ATOM 1720 O O . GLU A 1 217 ? -3.515 0.358 7.666 1.00 95.44 217 GLU A O 1
ATOM 1725 N N . LEU A 1 218 ? -4.475 -0.610 9.478 1.00 97.12 218 LEU A N 1
ATOM 1726 C CA . LEU A 1 218 ? -5.817 -0.058 9.360 1.00 97.12 218 LEU A CA 1
ATOM 1727 C C . LEU A 1 218 ? -6.314 0.449 10.717 1.00 97.12 218 LEU A C 1
ATOM 1729 O O . LEU A 1 218 ? -6.408 -0.312 11.673 1.00 97.12 218 LEU A O 1
ATOM 1733 N N . ALA A 1 219 ? -6.700 1.709 10.778 1.00 97.44 219 ALA A N 1
ATOM 1734 C CA . ALA A 1 219 ? -7.517 2.287 11.826 1.00 97.44 219 ALA A CA 1
ATOM 1735 C C . ALA A 1 219 ? -8.589 3.142 11.150 1.00 97.44 219 ALA A C 1
ATOM 1737 O O . ALA A 1 219 ? -8.262 3.966 10.293 1.00 97.44 219 ALA A O 1
ATOM 1738 N N . ALA A 1 220 ? -9.848 2.909 11.505 1.00 97.12 220 ALA A N 1
ATOM 1739 C CA . ALA A 1 220 ? -10.974 3.731 11.088 1.00 97.12 220 ALA A CA 1
ATOM 1740 C C . ALA A 1 220 ? -11.399 4.608 12.263 1.00 97.12 220 ALA A C 1
ATOM 1742 O O . ALA A 1 220 ? -11.493 4.117 13.394 1.00 97.12 220 ALA A O 1
ATOM 1743 N N . TRP A 1 221 ? -11.665 5.878 11.986 1.00 95.75 221 TRP A N 1
ATOM 1744 C CA . TRP A 1 221 ? -12.026 6.872 12.989 1.00 95.75 221 TRP A CA 1
ATOM 1745 C C . TRP A 1 221 ? -13.343 7.537 12.618 1.00 95.75 221 TRP A C 1
ATOM 1747 O O . TRP A 1 221 ? -13.616 7.738 11.432 1.00 95.75 221 TRP A O 1
ATOM 1757 N N . ASN A 1 222 ? -14.142 7.887 13.622 1.00 95.88 222 ASN A N 1
ATOM 1758 C CA . ASN A 1 222 ? -15.343 8.695 13.421 1.00 95.88 222 ASN A CA 1
ATOM 1759 C C . ASN A 1 222 ? -15.008 10.195 13.321 1.00 95.88 222 ASN A C 1
ATOM 1761 O O . ASN A 1 222 ? -13.862 10.611 13.503 1.00 95.88 222 ASN A O 1
ATOM 1765 N N . ALA A 1 223 ? -16.023 11.017 13.047 1.00 94.38 223 ALA A N 1
ATOM 1766 C CA . ALA A 1 223 ? -15.874 12.472 12.953 1.00 94.38 223 ALA A CA 1
ATOM 1767 C C . ALA A 1 223 ? -15.462 13.140 14.282 1.00 94.38 223 ALA A C 1
ATOM 1769 O O . ALA A 1 223 ? -14.945 14.251 14.267 1.00 94.38 223 ALA A O 1
ATOM 1770 N N . ALA A 1 224 ? -15.664 12.465 15.419 1.00 93.50 224 ALA A N 1
ATOM 1771 C CA . ALA A 1 224 ? -15.222 12.926 16.735 1.00 93.50 224 ALA A CA 1
ATOM 1772 C C . ALA A 1 224 ? -13.748 12.582 17.034 1.00 93.50 224 ALA A C 1
ATOM 1774 O O . ALA A 1 224 ? -13.246 12.928 18.100 1.00 93.50 224 ALA A O 1
ATOM 1775 N N . GLY A 1 225 ? -13.046 11.909 16.114 1.00 91.31 225 GLY A N 1
ATOM 1776 C CA . GLY A 1 225 ? -11.653 11.510 16.310 1.00 91.31 225 GLY A CA 1
ATOM 1777 C C . GLY A 1 225 ? -11.483 10.278 17.201 1.00 91.31 225 GLY A C 1
ATOM 1778 O O . GLY A 1 225 ? -10.402 10.065 17.743 1.00 91.31 225 GLY A O 1
ATOM 1779 N N . GLU A 1 226 ? -12.511 9.439 17.343 1.00 93.56 226 GLU A N 1
ATOM 1780 C CA . GLU A 1 226 ? -12.451 8.199 18.122 1.00 93.56 226 GLU A CA 1
ATOM 1781 C C . GLU A 1 226 ? -12.232 6.977 17.211 1.00 93.56 226 GLU A C 1
ATOM 1783 O O . GLU A 1 226 ? -12.862 6.882 16.148 1.00 93.56 226 GLU A O 1
ATOM 1788 N N . PRO A 1 227 ? -11.383 6.002 17.600 1.00 95.50 227 PRO A N 1
ATOM 1789 C CA . PRO A 1 227 ? -11.218 4.771 16.838 1.00 95.50 227 PRO A CA 1
ATOM 1790 C C . PRO A 1 227 ? -12.493 3.924 16.894 1.00 95.50 227 PRO A C 1
ATOM 1792 O O . PRO A 1 227 ? -12.910 3.491 17.967 1.00 95.50 227 PRO A O 1
ATOM 1795 N N . ILE A 1 228 ? -13.061 3.605 15.732 1.00 97.25 228 ILE A N 1
ATOM 1796 C CA . ILE A 1 228 ? -14.234 2.719 15.607 1.00 97.25 228 ILE A CA 1
ATOM 1797 C C . ILE A 1 228 ? -13.873 1.328 15.080 1.00 97.25 228 ILE A C 1
ATOM 1799 O O . ILE A 1 228 ? -14.647 0.376 15.227 1.00 97.25 228 ILE A O 1
ATOM 1803 N N . ALA A 1 229 ? -12.694 1.195 14.468 1.00 98.12 229 ALA A N 1
ATOM 1804 C CA . ALA A 1 229 ? -12.134 -0.093 14.097 1.00 98.12 229 ALA A CA 1
ATOM 1805 C C . ALA A 1 229 ? -10.605 -0.062 14.016 1.00 98.12 229 ALA A C 1
ATOM 1807 O O . ALA A 1 229 ? -10.007 0.943 13.634 1.00 98.12 229 ALA A O 1
ATOM 1808 N N . LEU A 1 230 ? -9.979 -1.195 14.324 1.00 98.31 230 LEU A N 1
ATOM 1809 C CA . LEU A 1 230 ? -8.537 -1.417 14.251 1.00 98.31 230 LEU A CA 1
ATOM 1810 C C . LEU A 1 230 ? -8.267 -2.720 13.501 1.00 98.31 230 LEU A C 1
ATOM 1812 O O . LEU A 1 230 ? -8.905 -3.733 13.768 1.00 98.31 230 LEU A O 1
ATOM 1816 N N . GLY A 1 231 ? -7.295 -2.733 12.593 1.00 97.81 231 GLY A N 1
ATOM 1817 C CA . GLY A 1 231 ? -7.095 -3.854 11.685 1.00 97.81 231 GLY A CA 1
ATOM 1818 C C . GLY A 1 231 ? -5.643 -4.210 11.399 1.00 97.81 231 GLY A C 1
ATOM 1819 O O . GLY A 1 231 ? -4.807 -3.376 11.047 1.00 97.81 231 GLY A O 1
ATOM 1820 N N . THR A 1 232 ? -5.342 -5.502 11.481 1.00 97.19 232 THR A N 1
ATOM 1821 C CA . THR A 1 232 ? -4.076 -6.060 11.007 1.00 97.19 232 THR A CA 1
ATOM 1822 C C . THR A 1 232 ? -4.287 -6.680 9.630 1.00 97.19 232 THR A C 1
ATOM 1824 O O . THR A 1 232 ? -5.198 -7.481 9.434 1.00 97.19 232 THR A O 1
ATOM 1827 N N . ILE A 1 233 ? -3.433 -6.313 8.672 1.00 97.56 233 ILE A N 1
ATOM 1828 C CA . ILE A 1 233 ? -3.551 -6.736 7.273 1.00 97.56 233 ILE A CA 1
ATOM 1829 C C . ILE A 1 233 ? -2.353 -7.618 6.907 1.00 97.56 233 ILE A C 1
ATOM 1831 O O . ILE A 1 233 ? -1.207 -7.317 7.265 1.00 97.56 233 ILE A O 1
ATOM 1835 N N . ARG A 1 234 ? -2.599 -8.734 6.212 1.00 96.25 234 ARG A N 1
ATOM 1836 C CA . ARG A 1 234 ? -1.555 -9.625 5.687 1.00 96.25 234 ARG A CA 1
ATOM 1837 C C . ARG A 1 234 ? -1.830 -9.967 4.231 1.00 96.25 234 ARG A C 1
ATOM 1839 O O . ARG A 1 234 ? -2.893 -10.461 3.893 1.00 96.25 234 ARG A O 1
ATOM 1846 N N . TRP A 1 235 ? -0.821 -9.768 3.391 1.00 96.31 235 TRP A N 1
ATOM 1847 C CA . TRP A 1 235 ? -0.815 -10.228 2.007 1.00 96.31 235 TRP A CA 1
ATOM 1848 C C . TRP A 1 235 ? 0.060 -11.475 1.866 1.00 96.31 235 TRP A C 1
ATOM 1850 O O . TRP A 1 235 ? 1.133 -11.517 2.474 1.00 96.31 235 TRP A O 1
ATOM 1860 N N . LYS A 1 236 ? -0.386 -12.470 1.082 1.00 89.38 236 LYS A N 1
ATOM 1861 C CA . LYS A 1 236 ? 0.257 -13.776 0.793 1.00 89.38 236 LYS A CA 1
ATOM 1862 C C . LYS A 1 236 ? 0.501 -14.714 1.987 1.00 89.38 236 LYS A C 1
ATOM 1864 O O . LYS A 1 236 ? 0.450 -15.933 1.830 1.00 89.38 236 LYS A O 1
ATOM 1869 N N . PHE A 1 237 ? 0.756 -14.173 3.172 1.00 89.38 237 PHE A N 1
ATOM 1870 C CA . PHE A 1 237 ? 1.024 -14.934 4.387 1.00 89.38 237 PHE A CA 1
ATOM 1871 C C . PHE A 1 237 ? -0.257 -15.276 5.134 1.00 89.38 237 PHE A C 1
ATOM 1873 O O . PHE A 1 237 ? -1.151 -14.438 5.254 1.00 89.38 237 PHE A O 1
ATOM 1880 N N . GLN A 1 238 ? -0.278 -16.469 5.723 1.00 94.94 238 GLN A N 1
ATOM 1881 C CA . GLN A 1 238 ? -1.278 -16.821 6.717 1.00 94.94 238 GLN A CA 1
ATOM 1882 C C . GLN A 1 238 ? -1.163 -15.887 7.926 1.00 94.94 238 GLN A C 1
ATOM 1884 O O . GLN A 1 238 ? -0.070 -15.642 8.449 1.00 94.94 238 GLN A O 1
ATOM 1889 N N . MET A 1 239 ? -2.296 -15.336 8.346 1.00 96.75 239 MET A N 1
ATOM 1890 C CA . MET A 1 239 ? -2.408 -14.628 9.611 1.00 96.75 239 MET A CA 1
ATOM 1891 C C . MET A 1 239 ? -2.494 -15.641 10.748 1.00 96.75 239 MET A C 1
ATOM 1893 O O . MET A 1 239 ? -3.303 -16.563 10.684 1.00 96.75 239 MET A O 1
ATOM 1897 N N . VAL A 1 240 ? -1.665 -15.454 11.771 1.00 97.06 240 VAL A N 1
ATOM 1898 C CA . VAL A 1 240 ? -1.585 -16.340 12.935 1.00 97.06 240 VAL A CA 1
ATOM 1899 C C . VAL A 1 240 ? -1.987 -15.602 14.206 1.00 97.06 240 VAL A C 1
ATOM 1901 O O . VAL A 1 240 ? -1.959 -14.365 14.264 1.00 97.06 240 VAL A O 1
ATOM 1904 N N . GLU A 1 241 ? -2.325 -16.350 15.252 1.00 96.62 241 GLU A N 1
ATOM 1905 C CA . GLU A 1 241 ? -2.865 -15.828 16.518 1.00 96.62 241 GLU A CA 1
ATOM 1906 C C . GLU A 1 241 ? -2.014 -14.690 17.129 1.00 96.62 241 GLU A C 1
ATOM 1908 O O . GLU A 1 241 ? -2.525 -13.735 17.721 1.00 96.62 241 GLU A O 1
ATOM 1913 N N . ARG A 1 242 ? -0.689 -14.718 16.921 1.00 96.31 242 ARG A N 1
ATOM 1914 C CA . ARG A 1 242 ? 0.228 -13.652 17.363 1.00 96.31 242 ARG A CA 1
ATOM 1915 C C . ARG A 1 242 ? -0.170 -12.266 16.839 1.00 96.31 242 ARG A C 1
ATOM 1917 O O . ARG A 1 242 ? 0.018 -11.280 17.556 1.00 96.31 242 ARG A O 1
ATOM 1924 N N . GLN A 1 243 ? -0.682 -12.152 15.610 1.00 96.31 243 GLN A N 1
ATOM 1925 C CA . GLN A 1 243 ? -1.124 -10.858 15.078 1.00 96.31 243 GLN A CA 1
ATOM 1926 C C . GLN A 1 243 ? -2.396 -10.360 15.765 1.00 96.31 243 GLN A C 1
ATOM 1928 O O . GLN A 1 243 ? -2.467 -9.167 16.056 1.00 96.31 243 GLN A O 1
ATOM 1933 N N . LEU A 1 244 ? -3.338 -11.248 16.091 1.00 97.38 244 LEU A N 1
ATOM 1934 C CA . LEU A 1 244 ? -4.534 -10.895 16.857 1.00 97.38 244 LEU A CA 1
ATOM 1935 C C . LEU A 1 244 ? -4.169 -10.440 18.279 1.00 97.38 244 LEU A C 1
ATOM 1937 O O . LEU A 1 244 ? -4.608 -9.382 18.730 1.00 97.38 244 LEU A O 1
ATOM 1941 N N . LYS A 1 245 ? -3.267 -11.165 18.956 1.00 97.12 245 LYS A N 1
ATOM 1942 C CA . LYS A 1 245 ? -2.727 -10.763 20.269 1.00 97.12 245 LYS A CA 1
ATOM 1943 C C . LYS A 1 245 ? -2.084 -9.375 20.222 1.00 97.12 245 LYS A C 1
ATOM 1945 O O . LYS A 1 245 ? -2.322 -8.557 21.110 1.00 97.12 245 LYS A O 1
ATOM 1950 N N . ARG A 1 246 ? -1.304 -9.086 19.172 1.00 96.50 246 ARG A N 1
ATOM 1951 C CA . ARG A 1 246 ? -0.711 -7.756 18.948 1.00 96.50 246 ARG A CA 1
ATOM 1952 C C . ARG A 1 246 ? -1.783 -6.688 18.724 1.00 96.50 246 ARG A C 1
ATOM 1954 O O . ARG A 1 246 ? -1.659 -5.608 19.286 1.00 96.50 246 ARG A O 1
ATOM 1961 N N . LEU A 1 247 ? -2.808 -6.980 17.926 1.00 97.50 247 LEU A N 1
ATOM 1962 C CA . LEU A 1 247 ? -3.900 -6.051 17.639 1.00 97.50 247 LEU A CA 1
ATOM 1963 C C . LEU A 1 247 ? -4.654 -5.664 18.922 1.00 97.50 247 LEU A C 1
ATOM 1965 O O . LEU A 1 247 ? -4.775 -4.479 19.224 1.00 97.50 247 LEU A O 1
ATOM 1969 N N . ARG A 1 248 ? -5.038 -6.651 19.741 1.00 97.94 248 ARG A N 1
ATOM 1970 C CA . ARG A 1 248 ? -5.656 -6.430 21.062 1.00 97.94 248 ARG A CA 1
ATOM 1971 C C . ARG A 1 248 ? -4.749 -5.663 22.020 1.00 97.94 248 ARG A C 1
ATOM 1973 O O . ARG A 1 248 ? -5.215 -4.834 22.791 1.00 97.94 248 ARG A O 1
ATOM 1980 N N . TYR A 1 249 ? -3.446 -5.935 21.986 1.00 97.56 249 TYR A N 1
ATOM 1981 C CA . TYR A 1 249 ? -2.489 -5.194 22.802 1.00 97.56 249 TYR A CA 1
ATOM 1982 C C . TYR A 1 249 ? -2.430 -3.714 22.416 1.00 97.56 249 TYR A C 1
ATOM 1984 O O . TYR A 1 249 ? -2.466 -2.863 23.297 1.00 97.56 249 TYR A O 1
ATOM 1992 N N . VAL A 1 250 ? -2.401 -3.397 21.121 1.00 97.12 250 VAL A N 1
ATOM 1993 C CA . VAL A 1 250 ? -2.405 -1.999 20.671 1.00 97.12 250 VAL A CA 1
ATOM 1994 C C . VAL A 1 250 ? -3.748 -1.317 20.949 1.00 97.12 250 VAL A C 1
ATOM 1996 O O . VAL A 1 250 ? -3.740 -0.164 21.362 1.00 97.12 250 VAL A O 1
ATOM 1999 N N . LYS A 1 251 ? -4.882 -2.023 20.836 1.00 97.50 251 LYS A N 1
ATOM 2000 C CA . LYS A 1 251 ? -6.187 -1.516 21.299 1.00 97.50 251 LYS A CA 1
ATOM 2001 C C . LYS A 1 251 ? -6.111 -1.038 22.758 1.00 97.50 251 LYS A C 1
ATOM 2003 O O . LYS A 1 251 ? -6.522 0.076 23.056 1.00 97.50 251 LYS A O 1
ATOM 2008 N N . ARG A 1 252 ? -5.486 -1.821 23.648 1.00 97.31 252 ARG A N 1
ATOM 2009 C CA . ARG A 1 252 ? -5.255 -1.414 25.048 1.00 97.31 252 ARG A CA 1
ATOM 2010 C C . ARG A 1 252 ? -4.319 -0.213 25.190 1.00 97.31 252 ARG A C 1
ATOM 2012 O O . ARG A 1 252 ? -4.565 0.627 26.045 1.00 97.31 252 ARG A O 1
ATOM 2019 N N . LEU A 1 253 ? -3.269 -0.110 24.369 1.00 96.62 253 LEU A N 1
ATOM 2020 C CA . LEU A 1 253 ? -2.390 1.072 24.367 1.00 96.62 253 LEU A CA 1
ATOM 2021 C C . LEU A 1 253 ? -3.139 2.357 23.980 1.00 96.62 25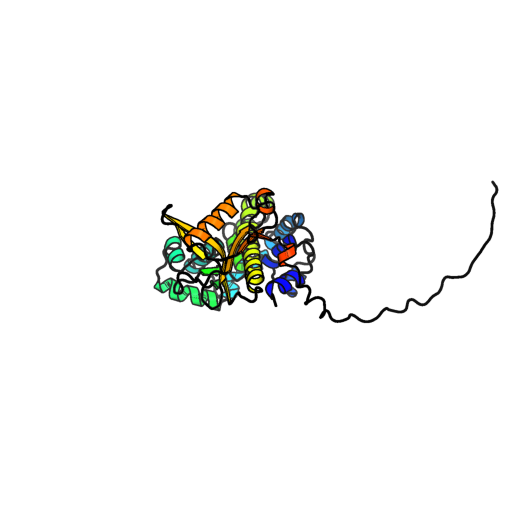3 LEU A C 1
ATOM 2023 O O . LEU A 1 253 ? -2.765 3.429 24.437 1.00 96.62 253 LEU A O 1
ATOM 2027 N N . LEU A 1 254 ? -4.202 2.243 23.181 1.00 95.25 254 LEU A N 1
ATOM 2028 C CA . LEU A 1 254 ? -5.086 3.346 22.796 1.00 95.25 254 LEU A CA 1
ATOM 2029 C C . LEU A 1 254 ? -6.199 3.635 23.824 1.00 95.25 254 LEU A C 1
ATOM 2031 O O . LEU A 1 254 ? -7.147 4.340 23.500 1.00 95.25 254 LEU A O 1
ATOM 2035 N N . GLY A 1 255 ? -6.123 3.083 25.040 1.00 95.94 255 GLY A N 1
ATOM 2036 C CA . GLY A 1 255 ? -7.148 3.281 26.075 1.00 95.94 255 GLY A CA 1
ATOM 2037 C C . GLY A 1 255 ? -8.352 2.338 25.972 1.00 95.94 255 GLY A C 1
ATOM 2038 O O . GLY A 1 255 ? -9.388 2.614 26.561 1.00 95.94 255 GLY A O 1
ATOM 2039 N N . ASP A 1 256 ? -8.209 1.229 25.241 1.00 96.25 256 ASP A N 1
ATOM 2040 C CA . ASP A 1 256 ? -9.246 0.210 25.018 1.00 96.25 256 ASP A CA 1
ATOM 2041 C C . ASP A 1 256 ? -10.573 0.760 24.445 1.00 96.25 256 ASP A C 1
ATOM 2043 O O . ASP A 1 256 ? -11.646 0.511 24.997 1.00 96.25 256 ASP A O 1
ATOM 2047 N N . PRO A 1 257 ? -10.526 1.491 23.313 1.00 95.69 257 PRO A N 1
ATOM 2048 C CA . PRO A 1 257 ? -11.715 2.086 22.708 1.00 95.69 257 PRO A CA 1
ATOM 2049 C C . PRO A 1 257 ? -12.733 1.012 22.308 1.00 95.69 257 PRO A C 1
ATOM 2051 O O . PRO A 1 257 ? -12.375 -0.139 22.040 1.00 95.69 257 PRO A O 1
ATOM 2054 N N . LYS A 1 258 ? -14.009 1.384 22.175 1.00 95.44 258 LYS A N 1
ATOM 2055 C CA . LYS A 1 258 ? -15.050 0.496 21.634 1.00 95.44 258 LYS A CA 1
ATOM 2056 C C . LYS A 1 258 ? -14.911 0.364 20.109 1.00 95.44 258 LYS A C 1
ATOM 2058 O O . LYS A 1 258 ? -15.724 0.869 19.344 1.00 95.44 258 LYS A O 1
ATOM 2063 N N . ALA A 1 259 ? -13.841 -0.302 19.687 1.00 96.62 259 ALA A N 1
ATOM 2064 C CA . ALA A 1 259 ? -13.453 -0.483 18.298 1.00 96.62 259 ALA A CA 1
ATOM 2065 C C . ALA A 1 259 ? -13.548 -1.954 17.887 1.00 96.62 259 ALA A C 1
ATOM 2067 O O . ALA A 1 259 ? -13.035 -2.833 18.586 1.00 96.62 259 ALA A O 1
ATOM 2068 N N . ARG A 1 260 ? -14.122 -2.196 16.706 1.00 97.88 260 ARG A N 1
ATOM 2069 C CA . ARG A 1 260 ? -14.107 -3.512 16.054 1.00 97.88 260 ARG A CA 1
ATOM 2070 C C . ARG A 1 260 ? -12.688 -3.906 15.665 1.00 97.88 260 ARG A C 1
ATOM 2072 O O . ARG A 1 260 ? -11.853 -3.049 15.364 1.00 97.88 260 ARG A O 1
ATOM 2079 N N . LEU A 1 261 ? -12.414 -5.201 15.637 1.00 98.38 261 LEU A N 1
ATOM 2080 C CA . LEU A 1 261 ? -11.124 -5.754 15.256 1.00 98.38 261 LEU A CA 1
ATOM 2081 C C . LEU A 1 261 ? -11.212 -6.416 13.882 1.00 98.38 261 LEU A C 1
ATOM 2083 O O . LEU A 1 261 ? -12.038 -7.292 13.654 1.00 98.38 261 LEU A O 1
ATOM 2087 N N . TYR A 1 262 ? -10.320 -6.028 12.973 1.00 98.31 262 TYR A N 1
ATOM 2088 C CA . TYR A 1 262 ? -10.244 -6.583 11.625 1.00 98.31 262 TYR A CA 1
ATOM 2089 C C . TYR A 1 262 ? -8.977 -7.418 11.420 1.00 98.31 262 TYR A C 1
ATOM 2091 O O . TYR A 1 262 ? -7.844 -6.933 11.503 1.00 98.31 262 TYR A O 1
ATOM 2099 N N . CYS A 1 263 ? -9.173 -8.688 11.084 1.00 98.12 263 CYS A N 1
ATOM 2100 C CA . CYS A 1 263 ? -8.136 -9.607 10.638 1.00 98.12 263 CYS A CA 1
ATOM 2101 C C . CYS A 1 263 ? -8.287 -9.822 9.128 1.00 98.12 263 CYS A C 1
ATOM 2103 O O . CYS A 1 263 ? -9.046 -10.681 8.683 1.00 98.12 263 CYS A O 1
ATOM 2105 N N . ILE A 1 264 ? -7.570 -9.017 8.337 1.00 98.25 264 ILE A N 1
ATOM 2106 C CA . ILE A 1 264 ? -7.712 -8.983 6.876 1.00 98.25 264 ILE A CA 1
ATOM 2107 C C . ILE A 1 264 ? -6.565 -9.747 6.208 1.00 98.25 264 ILE A C 1
ATOM 2109 O O . ILE A 1 264 ? -5.411 -9.303 6.244 1.00 98.25 264 ILE A O 1
ATOM 2113 N N . ALA A 1 265 ? -6.854 -10.900 5.603 1.00 97.81 265 ALA A N 1
ATOM 2114 C CA . ALA A 1 265 ? -5.858 -11.709 4.899 1.00 97.81 265 ALA A CA 1
ATOM 2115 C C . ALA A 1 265 ? -6.480 -12.738 3.945 1.00 97.81 265 ALA A C 1
ATOM 2117 O O . ALA A 1 265 ? -7.582 -13.214 4.202 1.00 97.81 265 ALA A O 1
ATOM 2118 N N . PRO A 1 266 ? -5.744 -13.191 2.910 1.00 95.81 266 PRO A N 1
ATOM 2119 C CA . PRO A 1 266 ? -6.158 -14.339 2.103 1.00 95.81 266 PRO A CA 1
ATOM 2120 C C . PRO A 1 266 ? -6.330 -15.631 2.906 1.00 95.81 266 PRO A C 1
ATOM 2122 O O . PRO A 1 266 ? -7.151 -16.472 2.561 1.00 95.81 266 PRO A O 1
ATOM 2125 N N . ARG A 1 267 ? -5.523 -15.810 3.959 1.00 96.81 267 ARG A N 1
ATOM 2126 C CA . ARG A 1 267 ? -5.456 -17.032 4.771 1.00 96.81 267 ARG A CA 1
ATOM 2127 C C . ARG A 1 267 ? -5.347 -16.655 6.243 1.00 96.81 267 ARG A C 1
ATOM 2129 O O . ARG A 1 267 ? -4.530 -15.801 6.594 1.00 96.81 267 ARG A O 1
ATOM 2136 N N . VAL A 1 268 ? -6.121 -17.316 7.097 1.00 96.75 268 VAL A N 1
ATOM 2137 C CA . VAL A 1 268 ? -6.183 -17.060 8.543 1.00 96.75 268 VAL A CA 1
ATOM 2138 C C . VAL A 1 268 ? -6.191 -18.391 9.293 1.00 96.75 268 VAL A C 1
ATOM 2140 O O . VAL A 1 268 ? -6.777 -19.366 8.836 1.00 96.75 268 VAL A O 1
ATOM 2143 N N . GLU A 1 269 ? -5.474 -18.453 10.411 1.00 97.44 269 GLU A N 1
ATOM 2144 C CA . GLU A 1 269 ? -5.443 -19.615 11.297 1.00 97.44 269 GLU A CA 1
ATOM 2145 C C . GLU A 1 269 ? -6.800 -19.864 11.969 1.00 97.44 269 GLU A C 1
ATOM 2147 O O . GLU A 1 269 ? -7.474 -18.925 12.390 1.00 97.44 269 GLU A O 1
ATOM 2152 N N . ALA A 1 270 ? -7.164 -21.140 12.135 1.00 96.44 270 ALA A N 1
ATOM 2153 C CA . ALA A 1 270 ? -8.447 -21.548 12.710 1.00 96.44 270 ALA A CA 1
ATOM 2154 C C . ALA A 1 270 ? -8.708 -20.946 14.100 1.00 96.44 270 ALA A C 1
ATOM 2156 O O . ALA A 1 270 ? -9.847 -20.618 14.409 1.00 96.44 270 ALA A O 1
ATOM 2157 N N . ALA A 1 271 ? -7.663 -20.737 14.908 1.00 96.00 271 ALA A N 1
ATOM 2158 C CA . ALA A 1 271 ? -7.780 -20.121 16.230 1.00 96.00 271 ALA A CA 1
ATOM 2159 C C . ALA A 1 271 ? -8.320 -18.679 16.186 1.00 96.00 271 ALA A C 1
ATOM 2161 O O . ALA A 1 271 ? -9.018 -18.273 17.104 1.00 96.00 271 ALA A O 1
ATOM 2162 N N . ILE A 1 272 ? -8.028 -17.914 15.127 1.00 96.88 272 ILE A N 1
ATOM 2163 C CA . ILE A 1 272 ? -8.583 -16.562 14.946 1.00 96.88 272 ILE A CA 1
ATOM 2164 C C . ILE A 1 272 ? -10.049 -16.655 14.512 1.00 96.88 272 ILE A C 1
ATOM 2166 O O . ILE A 1 272 ? -10.874 -15.887 14.985 1.00 96.88 272 ILE A O 1
ATOM 2170 N N . THR A 1 273 ? -10.383 -17.589 13.618 1.00 95.62 273 THR A N 1
ATOM 2171 C CA . THR A 1 273 ? -11.765 -17.785 13.146 1.00 95.62 273 THR A CA 1
ATOM 2172 C C . THR A 1 273 ? -12.687 -18.340 14.234 1.00 95.62 273 THR A C 1
ATOM 2174 O O . THR A 1 273 ? -13.877 -18.054 14.219 1.00 95.62 273 THR A O 1
ATOM 2177 N N . ALA A 1 274 ? -12.149 -19.130 15.164 1.00 96.25 274 ALA A N 1
ATOM 2178 C CA . ALA A 1 274 ? -12.874 -19.703 16.296 1.00 96.25 274 ALA A CA 1
ATOM 2179 C C . ALA A 1 274 ? -12.874 -18.803 17.545 1.00 96.25 274 ALA A C 1
ATOM 2181 O O . ALA A 1 274 ? -13.376 -19.214 18.591 1.00 96.25 274 ALA A O 1
ATOM 2182 N N . ASP A 1 275 ? -12.273 -17.614 17.471 1.00 97.38 275 ASP A N 1
ATOM 2183 C CA . ASP A 1 275 ? -12.219 -16.691 18.598 1.00 97.38 275 ASP A CA 1
ATOM 2184 C C . ASP A 1 275 ? -13.642 -16.186 18.929 1.00 97.38 275 ASP A C 1
ATOM 2186 O O . ASP A 1 275 ? -14.372 -15.789 18.020 1.00 97.38 275 ASP A O 1
ATOM 2190 N N . PRO A 1 276 ? -14.071 -16.228 20.205 1.00 96.81 276 PRO A N 1
ATOM 2191 C CA . PRO A 1 276 ? -15.454 -15.943 20.588 1.00 96.81 276 PRO A CA 1
ATOM 2192 C C . PRO A 1 276 ? -15.797 -14.446 20.635 1.00 96.81 276 PRO A C 1
ATOM 2194 O O . PRO A 1 276 ? -16.931 -14.099 20.961 1.00 96.81 276 PRO A O 1
ATOM 2197 N N . ASP A 1 277 ? -14.831 -13.561 20.386 1.00 96.88 277 ASP A N 1
ATOM 2198 C CA . ASP A 1 277 ? -15.008 -12.110 20.415 1.00 96.88 277 ASP A CA 1
ATOM 2199 C C . ASP A 1 277 ? -15.961 -11.641 19.296 1.00 96.88 277 ASP A C 1
ATOM 2201 O O . ASP A 1 277 ? -15.600 -11.712 18.119 1.00 96.88 277 ASP A O 1
ATOM 2205 N N . PRO A 1 278 ? -17.171 -11.147 19.625 1.00 95.88 278 PRO A N 1
ATOM 2206 C CA . PRO A 1 278 ? -18.161 -10.761 18.619 1.00 95.88 278 PRO A CA 1
ATOM 2207 C C . PRO A 1 278 ? -17.757 -9.507 17.832 1.00 95.88 278 PRO A C 1
ATOM 2209 O O . PRO A 1 278 ? -18.324 -9.247 16.771 1.00 95.88 278 PRO A O 1
ATOM 2212 N N . ASP A 1 279 ? -16.784 -8.738 18.332 1.00 96.38 279 ASP A N 1
ATOM 2213 C CA . ASP A 1 279 ? -16.260 -7.548 17.665 1.00 96.38 279 ASP A CA 1
ATOM 2214 C C . ASP A 1 279 ? -15.070 -7.873 16.743 1.00 96.38 279 ASP A C 1
ATOM 2216 O O . ASP A 1 279 ? -14.514 -6.967 16.114 1.00 96.38 279 ASP A O 1
ATOM 2220 N N . LEU A 1 280 ? -14.671 -9.147 16.633 1.00 97.94 280 LEU A N 1
ATOM 2221 C CA . LEU A 1 280 ? -13.629 -9.612 15.723 1.00 97.94 280 LEU A CA 1
ATOM 2222 C C . LEU A 1 280 ? -14.215 -10.099 14.394 1.00 97.94 280 LEU A C 1
ATOM 2224 O O . LEU A 1 280 ? -15.002 -11.039 14.336 1.00 97.94 280 LEU A O 1
ATOM 2228 N N . PHE A 1 281 ? -13.724 -9.534 13.292 1.00 97.94 281 PHE A N 1
ATOM 2229 C CA . PHE A 1 281 ? -14.103 -9.938 11.944 1.00 97.94 281 PHE A CA 1
ATOM 2230 C C . PHE A 1 281 ? -12.886 -10.407 11.149 1.00 97.94 281 PHE A C 1
ATOM 2232 O O . PHE A 1 281 ? -11.853 -9.732 11.068 1.00 97.94 281 PHE A O 1
ATOM 2239 N N . VAL A 1 282 ? -13.043 -11.560 10.502 1.00 97.69 282 VAL A N 1
ATOM 2240 C CA . VAL A 1 282 ? -12.073 -12.122 9.561 1.00 97.69 282 VAL A CA 1
ATOM 2241 C C . VAL A 1 282 ? -12.530 -11.826 8.138 1.00 97.69 282 VAL A C 1
ATOM 2243 O O . VAL A 1 282 ? -13.651 -12.165 7.760 1.00 97.69 282 VAL A O 1
ATOM 2246 N N . ILE A 1 283 ? -11.663 -11.181 7.354 1.00 97.06 283 ILE A N 1
ATOM 2247 C CA . ILE A 1 283 ? -12.011 -10.670 6.024 1.00 97.06 283 ILE A CA 1
ATOM 2248 C C . ILE A 1 283 ? -10.969 -11.124 4.998 1.00 97.06 283 ILE A C 1
ATOM 2250 O O . ILE A 1 283 ? -9.780 -10.824 5.118 1.00 97.06 283 ILE A O 1
ATOM 2254 N N . GLY A 1 284 ? -11.423 -11.830 3.966 1.00 96.44 284 GLY A N 1
ATOM 2255 C CA . GLY A 1 284 ? -10.610 -12.245 2.825 1.00 96.44 284 GLY A CA 1
ATOM 2256 C C . GLY A 1 284 ? -10.714 -11.302 1.615 1.00 96.44 284 GLY A C 1
ATOM 2257 O O . GLY A 1 284 ? -11.645 -10.499 1.528 1.00 96.44 284 GLY A O 1
ATOM 2258 N N . PRO A 1 285 ? -9.813 -11.433 0.620 1.00 96.00 285 PRO A N 1
ATOM 2259 C CA . PRO A 1 285 ? -9.841 -10.640 -0.613 1.00 96.00 285 PRO A CA 1
ATOM 2260 C C . PRO A 1 285 ? -11.185 -10.693 -1.356 1.00 96.00 285 PRO A C 1
ATOM 2262 O O . PRO A 1 285 ? -11.679 -9.666 -1.806 1.00 96.00 285 PRO A O 1
ATOM 2265 N N . ALA A 1 286 ? -11.825 -11.867 -1.413 1.00 96.12 286 ALA A N 1
ATOM 2266 C CA . ALA A 1 286 ? -13.142 -12.025 -2.035 1.00 96.12 286 ALA A CA 1
ATOM 2267 C C . ALA A 1 286 ? -14.239 -11.190 -1.347 1.00 96.12 286 ALA A C 1
ATOM 2269 O O . ALA A 1 286 ? -15.169 -10.732 -2.002 1.00 96.12 286 ALA A O 1
ATOM 2270 N N . GLN A 1 287 ? -14.146 -10.993 -0.026 1.00 95.56 287 GLN A N 1
ATOM 2271 C CA . GLN A 1 287 ? -15.088 -10.153 0.718 1.00 95.56 287 GLN A CA 1
ATOM 2272 C C . GLN A 1 287 ? -14.812 -8.665 0.486 1.00 95.56 287 GLN A C 1
ATOM 2274 O O . GLN A 1 287 ? -15.766 -7.908 0.342 1.00 95.56 287 GLN A O 1
ATOM 2279 N N . LEU A 1 288 ? -13.539 -8.253 0.390 1.00 95.69 288 LEU A N 1
ATOM 2280 C CA . LEU A 1 288 ? -13.176 -6.868 0.054 1.00 95.69 288 LEU A CA 1
ATOM 2281 C C . LEU A 1 288 ? -13.654 -6.468 -1.348 1.00 95.69 288 LEU A C 1
ATOM 2283 O O . LEU A 1 288 ? -14.076 -5.333 -1.550 1.00 95.69 288 LEU A O 1
ATOM 2287 N N . LEU A 1 289 ? -13.609 -7.405 -2.301 1.00 95.31 289 LEU A N 1
ATOM 2288 C CA . LEU A 1 289 ? -14.030 -7.176 -3.685 1.00 95.31 289 LEU A CA 1
ATOM 2289 C C . LEU A 1 289 ? -15.524 -7.413 -3.939 1.00 95.31 289 LEU A C 1
ATOM 2291 O O . LEU A 1 289 ? -15.999 -7.228 -5.058 1.00 95.31 289 LEU A O 1
ATOM 2295 N N . ARG A 1 290 ? -16.297 -7.806 -2.924 1.00 92.06 290 ARG A N 1
ATOM 2296 C CA . ARG A 1 290 ? -17.736 -8.018 -3.084 1.00 92.06 290 ARG A CA 1
ATOM 2297 C C . ARG A 1 290 ? -18.445 -6.667 -3.266 1.00 92.06 290 ARG A C 1
ATOM 2299 O O . ARG A 1 290 ? -18.291 -5.763 -2.441 1.00 92.06 290 ARG A O 1
ATOM 2306 N N . ARG A 1 291 ? -19.258 -6.544 -4.321 1.00 83.69 291 ARG A N 1
ATOM 2307 C CA . ARG A 1 291 ? -20.234 -5.449 -4.468 1.00 83.69 291 ARG A CA 1
ATOM 2308 C C . ARG A 1 291 ? -21.322 -5.583 -3.400 1.00 83.69 291 ARG A C 1
ATOM 2310 O O . ARG A 1 291 ? -21.720 -6.698 -3.064 1.00 83.69 291 ARG A O 1
ATOM 2317 N N . GLY A 1 292 ? -21.769 -4.473 -2.821 1.00 68.00 292 GLY A N 1
ATOM 2318 C CA . GLY A 1 292 ? -22.810 -4.495 -1.791 1.00 68.00 292 GLY A CA 1
ATOM 2319 C C . GLY A 1 292 ? -24.123 -5.074 -2.333 1.00 68.00 292 GLY A C 1
ATOM 2320 O O . GLY A 1 292 ? -24.413 -4.942 -3.518 1.00 68.00 292 GLY A O 1
ATOM 2321 N N . ALA A 1 293 ? -24.944 -5.684 -1.471 1.00 51.34 293 ALA A N 1
ATOM 2322 C CA . ALA A 1 293 ? -26.229 -6.279 -1.870 1.00 51.34 293 ALA A CA 1
ATOM 2323 C C . ALA A 1 293 ? -27.204 -5.272 -2.526 1.00 51.34 293 ALA A C 1
ATOM 2325 O O . ALA A 1 293 ? -28.045 -5.671 -3.323 1.00 51.34 293 ALA A O 1
ATOM 2326 N N . ASN A 1 294 ? -27.052 -3.971 -2.248 1.00 43.75 294 ASN A N 1
ATOM 2327 C CA . ASN A 1 294 ? -27.836 -2.901 -2.878 1.00 43.75 294 ASN A CA 1
ATOM 2328 C C . ASN A 1 294 ? -27.259 -2.399 -4.217 1.00 43.75 294 ASN A C 1
ATOM 2330 O O . ASN A 1 294 ? -27.921 -1.634 -4.908 1.00 43.75 294 ASN A O 1
ATOM 2334 N N . GLU A 1 295 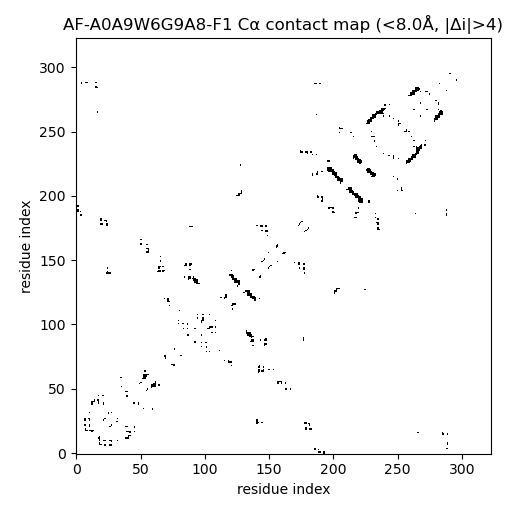? -26.049 -2.808 -4.609 1.00 44.69 295 GLU A N 1
ATOM 2335 C CA . GLU A 1 295 ? -25.403 -2.359 -5.857 1.00 44.69 295 GLU A CA 1
ATOM 2336 C C . GLU A 1 295 ? -25.737 -3.277 -7.048 1.00 44.69 295 GLU A C 1
ATOM 2338 O O . GLU A 1 295 ? -25.547 -2.895 -8.199 1.00 44.69 295 GLU A O 1
ATOM 2343 N N . SER A 1 296 ? -26.295 -4.468 -6.796 1.00 39.03 296 SER A N 1
ATOM 2344 C CA . SER A 1 296 ? -26.743 -5.407 -7.839 1.00 39.03 296 SER A CA 1
ATOM 2345 C C . SER A 1 296 ? -28.024 -4.965 -8.561 1.00 39.03 296 SER A C 1
ATOM 2347 O O . SER A 1 296 ? -28.348 -5.527 -9.601 1.00 39.03 296 SER A O 1
ATOM 2349 N N . ALA A 1 297 ? -28.743 -3.971 -8.027 1.00 34.50 297 ALA A N 1
ATOM 2350 C CA . ALA A 1 297 ? -30.005 -3.478 -8.584 1.00 34.50 297 ALA A CA 1
ATOM 2351 C C . ALA A 1 297 ? -29.835 -2.423 -9.697 1.00 34.50 297 ALA A C 1
ATOM 2353 O O . ALA A 1 297 ? -30.803 -2.119 -10.382 1.00 34.50 297 ALA A O 1
ATOM 2354 N N . ASN A 1 298 ? -28.621 -1.890 -9.896 1.00 33.62 298 ASN A N 1
ATOM 2355 C CA . ASN A 1 298 ? -28.326 -0.838 -10.883 1.00 33.62 298 ASN A CA 1
ATOM 2356 C C . ASN A 1 298 ? -27.365 -1.293 -11.997 1.00 33.62 298 ASN A C 1
ATOM 2358 O O . ASN A 1 298 ? -26.745 -0.463 -12.662 1.00 33.62 298 ASN A O 1
ATOM 2362 N N . ALA A 1 299 ? -27.225 -2.602 -12.225 1.00 29.84 299 ALA A N 1
ATOM 2363 C CA . ALA A 1 299 ? -26.635 -3.056 -13.480 1.00 29.84 299 ALA A CA 1
ATOM 2364 C C . ALA A 1 299 ? -27.594 -2.671 -14.62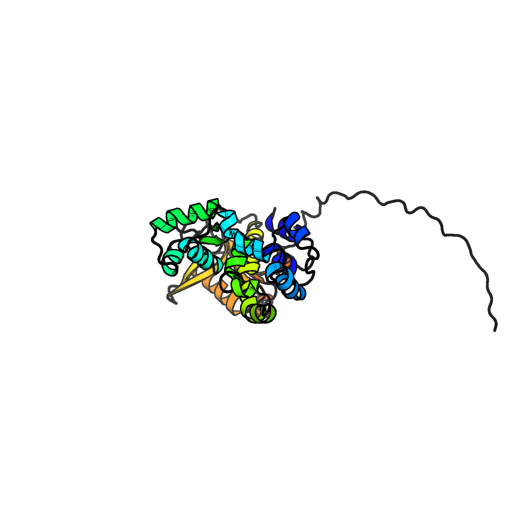5 1.00 29.84 299 ALA A C 1
ATOM 2366 O O . ALA A 1 299 ? -28.790 -2.942 -14.498 1.00 29.84 299 ALA A O 1
ATOM 2367 N N . PRO A 1 300 ? -27.122 -2.039 -15.717 1.00 31.33 300 PRO A N 1
ATOM 2368 C CA . PRO A 1 300 ? -27.972 -1.799 -16.870 1.00 31.33 300 PRO A CA 1
ATOM 2369 C C . PRO A 1 300 ? -28.497 -3.144 -17.365 1.00 31.33 300 PRO A C 1
ATOM 2371 O O . PRO A 1 300 ? -27.725 -4.072 -17.613 1.00 31.33 300 PRO A O 1
ATOM 2374 N N . GLU A 1 301 ? -29.820 -3.236 -17.455 1.00 32.41 301 GLU A N 1
ATOM 2375 C CA . GLU A 1 301 ? -30.537 -4.347 -18.056 1.00 32.41 301 GLU A CA 1
ATOM 2376 C C . GLU A 1 301 ? -30.036 -4.483 -19.500 1.00 32.41 301 GLU A C 1
ATOM 2378 O O . GLU A 1 301 ? -30.376 -3.698 -20.387 1.00 32.41 301 GLU A O 1
ATOM 2383 N N . THR A 1 302 ? -29.135 -5.434 -19.735 1.00 34.00 302 THR A N 1
ATOM 2384 C CA . THR A 1 302 ? -28.755 -5.822 -21.087 1.00 34.00 302 THR A CA 1
ATOM 2385 C C . THR A 1 302 ? -29.947 -6.559 -21.694 1.00 34.00 302 THR A C 1
ATOM 2387 O O . THR A 1 302 ? -30.211 -7.724 -21.414 1.00 34.00 302 THR A O 1
ATOM 2390 N N . ALA A 1 303 ? -30.716 -5.810 -22.481 1.00 30.48 303 ALA A N 1
ATOM 2391 C CA . ALA A 1 303 ? -31.809 -6.272 -23.329 1.00 30.48 303 ALA A CA 1
ATOM 2392 C C . ALA A 1 303 ? -31.335 -7.265 -24.416 1.00 30.48 303 ALA A C 1
ATOM 2394 O O . ALA A 1 303 ? -30.136 -7.398 -24.660 1.00 30.48 303 ALA A O 1
ATOM 2395 N N . PRO A 1 304 ? -32.259 -7.784 -25.240 1.00 35.22 304 PRO A N 1
ATOM 2396 C CA . PRO A 1 304 ? -33.343 -8.706 -24.940 1.00 35.22 304 PRO A CA 1
ATOM 2397 C C . PRO A 1 304 ? -32.977 -10.132 -25.402 1.00 35.22 304 PRO A C 1
ATOM 2399 O O . PRO A 1 304 ? -32.061 -10.334 -26.198 1.00 35.22 304 PRO A O 1
ATOM 2402 N N . ASN A 1 305 ? -33.727 -11.130 -24.927 1.00 33.22 305 ASN A N 1
ATOM 2403 C CA . ASN A 1 305 ? -33.691 -12.494 -25.460 1.00 33.22 305 ASN A CA 1
ATOM 2404 C C . ASN A 1 305 ? -33.860 -12.461 -26.986 1.00 33.22 305 ASN A C 1
ATOM 2406 O O . ASN A 1 305 ? -34.944 -12.169 -27.487 1.00 33.22 305 ASN A O 1
ATOM 2410 N N . GLY A 1 306 ? -32.779 -12.757 -27.704 1.00 30.34 306 GLY A N 1
ATOM 2411 C CA . GLY A 1 306 ? -32.816 -12.995 -29.136 1.00 30.34 306 GLY A CA 1
ATOM 2412 C C . GLY A 1 306 ? -33.641 -14.242 -29.426 1.00 30.34 306 GLY A C 1
ATOM 2413 O O . GLY A 1 306 ? -33.351 -15.326 -28.916 1.00 30.34 306 GLY A O 1
ATOM 2414 N N . ASP A 1 307 ? -34.669 -14.053 -30.243 1.00 31.44 307 ASP A N 1
ATOM 2415 C CA . ASP A 1 307 ? -35.510 -15.082 -30.830 1.00 31.44 307 ASP A CA 1
ATOM 2416 C C . ASP A 1 307 ? -34.680 -16.236 -31.413 1.00 31.44 307 ASP A C 1
ATOM 2418 O O . ASP A 1 307 ? -34.023 -16.108 -32.448 1.00 31.44 307 ASP A O 1
ATOM 2422 N N . LEU A 1 308 ? -34.766 -17.409 -30.785 1.00 32.81 308 LEU A N 1
ATOM 2423 C CA . LEU A 1 308 ? -34.463 -18.668 -31.455 1.00 32.81 308 LEU A CA 1
ATOM 2424 C C . LEU A 1 308 ? -35.742 -19.153 -32.138 1.00 32.81 308 LEU A C 1
ATOM 2426 O O . LEU A 1 308 ? -36.622 -19.751 -31.516 1.00 32.81 308 LEU A O 1
ATOM 2430 N N . HIS A 1 309 ? -35.839 -18.876 -33.438 1.00 29.83 309 HIS A N 1
ATOM 2431 C CA . HIS A 1 309 ? -36.887 -19.417 -34.299 1.00 29.83 309 HIS A CA 1
ATOM 2432 C C . HIS A 1 309 ? -36.800 -20.960 -34.389 1.00 29.83 309 HIS A C 1
ATOM 2434 O O . HIS A 1 309 ? -35.701 -21.524 -34.377 1.00 29.83 309 HIS A O 1
ATOM 2440 N N . PRO A 1 310 ? -37.938 -21.675 -34.520 1.00 36.00 310 PRO A N 1
ATOM 2441 C CA . PRO A 1 310 ? -38.009 -23.116 -34.343 1.00 36.00 310 PRO A CA 1
ATOM 2442 C C . PRO A 1 310 ? -37.990 -23.841 -35.692 1.00 36.00 310 PRO A C 1
ATOM 2444 O O . PRO A 1 310 ? -38.991 -23.864 -36.401 1.00 36.00 310 PRO A O 1
ATOM 2447 N N . ILE A 1 311 ? -36.888 -24.508 -36.033 1.00 35.03 311 ILE A N 1
ATOM 2448 C CA . ILE A 1 311 ? -36.895 -25.553 -37.069 1.00 35.03 311 ILE A CA 1
ATOM 2449 C C . ILE A 1 311 ? -36.052 -26.729 -36.583 1.00 35.03 311 ILE A C 1
ATOM 2451 O O . ILE A 1 311 ? -34.845 -26.778 -36.793 1.00 35.03 311 ILE A O 1
ATOM 2455 N N . SER A 1 312 ? -36.709 -27.674 -35.910 1.00 32.31 312 SER A N 1
ATOM 2456 C CA . SER A 1 312 ? -36.436 -29.120 -35.993 1.00 32.31 312 SER A CA 1
ATOM 2457 C C . SER A 1 312 ? -37.396 -29.876 -35.076 1.00 32.31 312 SER A C 1
ATOM 2459 O O . SER A 1 312 ? -37.052 -30.364 -34.003 1.00 32.31 312 SER A O 1
ATOM 2461 N N . ARG A 1 313 ? -38.649 -29.972 -35.518 1.00 33.84 313 ARG A N 1
ATOM 2462 C CA . ARG A 1 313 ? -39.559 -31.052 -35.136 1.00 33.84 313 ARG A CA 1
ATOM 2463 C C . ARG A 1 313 ? -40.232 -31.521 -36.408 1.00 33.84 313 ARG A C 1
ATOM 2465 O O . ARG A 1 313 ? -41.141 -30.850 -36.871 1.00 33.84 313 ARG A O 1
ATOM 2472 N N . LEU A 1 314 ? -39.734 -32.622 -36.961 1.00 34.84 314 LEU A N 1
ATOM 2473 C CA . LEU A 1 314 ? -40.432 -33.582 -37.822 1.00 34.84 314 LEU A CA 1
ATOM 2474 C C . LEU A 1 314 ? -39.363 -34.509 -38.403 1.00 34.84 314 LEU A C 1
ATOM 2476 O O . LEU A 1 314 ? -38.667 -34.113 -39.322 1.00 34.84 314 LEU A O 1
ATOM 2480 N N . VAL A 1 315 ? -39.188 -35.691 -37.814 1.00 36.78 315 VAL A N 1
ATOM 2481 C CA . VAL A 1 315 ? -39.388 -36.997 -38.469 1.00 36.78 315 VAL A CA 1
ATOM 2482 C C . VAL A 1 315 ? -39.447 -38.024 -37.338 1.00 36.78 315 VAL A C 1
ATOM 2484 O O . VAL A 1 315 ? -38.476 -38.250 -36.619 1.00 36.78 315 VAL A O 1
ATOM 2487 N N . GLY A 1 316 ? -40.630 -38.601 -37.150 1.00 33.28 316 GLY A N 1
ATOM 2488 C CA . GLY A 1 316 ? -40.821 -39.784 -36.330 1.00 33.28 316 GLY A CA 1
ATOM 2489 C C . GLY A 1 316 ? -40.551 -41.060 -37.126 1.00 33.28 316 GLY A C 1
ATOM 2490 O O . GLY A 1 316 ? -40.716 -41.083 -38.339 1.00 33.28 316 GLY A O 1
ATOM 2491 N N . ALA A 1 317 ? -40.212 -42.104 -36.370 1.00 34.91 317 ALA A N 1
ATOM 2492 C CA . ALA A 1 317 ? -40.432 -43.525 -36.638 1.00 34.91 317 ALA A CA 1
ATOM 2493 C C . ALA A 1 317 ? -39.873 -44.126 -37.944 1.00 34.91 317 ALA A C 1
ATOM 2495 O O . ALA A 1 317 ? -40.423 -43.928 -39.018 1.00 34.91 317 ALA A O 1
ATOM 2496 N N . GLN A 1 318 ? -38.930 -45.066 -37.808 1.00 35.94 318 GLN A N 1
ATOM 2497 C CA . GLN A 1 318 ? -39.257 -46.482 -38.021 1.00 35.94 318 GLN A CA 1
ATOM 2498 C C . GLN A 1 318 ? -38.146 -47.436 -37.544 1.00 35.94 318 GLN A C 1
ATOM 2500 O O . GLN A 1 318 ? -36.961 -47.294 -37.822 1.00 35.94 318 GLN A O 1
ATOM 2505 N N . THR A 1 319 ? -38.619 -48.426 -36.800 1.00 41.12 319 THR A N 1
ATOM 2506 C CA . THR A 1 319 ? -38.101 -49.763 -36.505 1.00 41.12 319 THR A CA 1
ATOM 2507 C C . THR A 1 319 ? -37.230 -50.420 -37.584 1.00 41.12 319 THR A C 1
ATOM 2509 O O . THR A 1 319 ? -37.659 -50.551 -38.726 1.00 41.12 319 THR A O 1
ATOM 2512 N N . ARG A 1 320 ? -36.128 -51.057 -37.156 1.00 36.38 320 ARG A N 1
ATOM 2513 C CA . ARG A 1 320 ? -35.812 -52.464 -37.489 1.00 36.38 320 ARG A CA 1
ATOM 2514 C C . ARG A 1 320 ? -34.730 -53.040 -36.564 1.00 36.38 320 ARG A C 1
ATOM 2516 O O . ARG A 1 320 ? -33.605 -52.561 -36.532 1.00 36.38 320 ARG A O 1
ATOM 2523 N N . ARG A 1 321 ? -35.095 -54.100 -35.834 1.00 39.38 321 ARG A N 1
ATOM 2524 C CA . ARG A 1 321 ? -34.170 -55.172 -35.430 1.00 39.38 321 ARG A CA 1
ATOM 2525 C C . ARG A 1 321 ? -33.921 -56.071 -36.646 1.00 39.38 321 ARG A C 1
ATOM 2527 O O . ARG A 1 321 ? -34.833 -56.223 -37.455 1.00 39.38 321 ARG A O 1
ATOM 2534 N N . VAL A 1 322 ? -32.740 -56.680 -36.703 1.00 40.12 322 VAL A N 1
ATOM 2535 C CA . VAL A 1 322 ? -32.422 -58.125 -36.812 1.00 40.12 322 VAL A CA 1
ATOM 2536 C C . VAL A 1 322 ? -31.092 -58.254 -37.563 1.00 40.12 322 VAL A C 1
ATOM 2538 O O . VAL A 1 322 ? -30.977 -57.731 -38.670 1.00 40.12 322 VAL A O 1
ATOM 2541 N N . GLY A 1 323 ? -30.140 -58.983 -36.973 1.00 42.94 323 GLY A N 1
ATOM 2542 C CA . GLY A 1 323 ? -28.893 -59.426 -37.600 1.00 42.94 323 GLY A CA 1
ATOM 2543 C C . GLY A 1 323 ? -27.709 -59.250 -36.679 1.00 42.94 323 GLY A C 1
ATOM 2544 O O . GLY A 1 323 ? -26.972 -58.272 -36.908 1.00 42.94 323 GLY A O 1
#

Radius of gyration: 24.42 Å; Cα contacts (8 Å, |Δi|>4): 486; chains: 1; bounding box: 62×82×67 Å

Mean predicted aligned error: 7.12 Å

Nearest PDB structures (foldseek):
  6pcp-assembly2_C  TM=6.045E-01  e=1.065E-02  Bordetella pertussis
  7kfq-assembly1_A  TM=5.842E-01  e=1.065E-02  Variovorax paradoxus
  4zzl-assembly1_B  TM=5.635E-01  e=6.569E-02  Pseudomonas aeruginosa
  5cyv-assembly1_B  TM=5.321E-01  e=3.208E-02  Rhodococcus jostii RHA1
  1lj9-assembly1_B  TM=5.763E-01  e=2.209E-01  Enterococcus faecalis

pLDDT: mean 90.38, std 18.17, range [29.83, 98.75]